Protein AF-A0AA47P9G2-F1 (afdb_monomer_lite)

InterPro domains:
  IPR028235 Dynein assembly factor 3, C-terminal domain [PF14740] (11-191)
  IPR028235 Dynein assembly factor 3, C-terminal domain [PF14740] (194-286)
  IPR039304 Dynein assembly factor 3, axonemal [PTHR22118] (12-286)

Radius of gyration: 21.96 Å; chains: 1; bounding box: 56×53×58 Å

Secondary structure (DSSP, 8-state):
--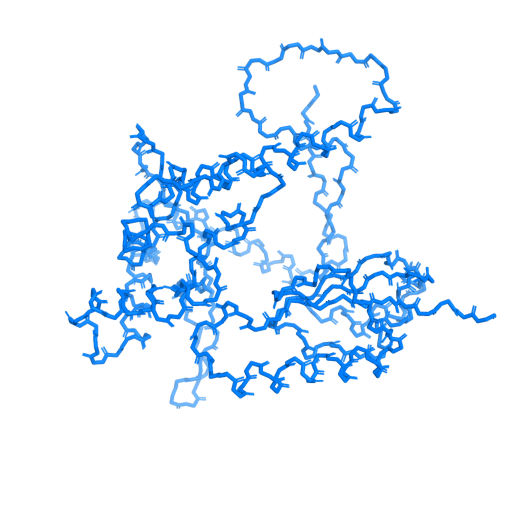---EEE-TTS-HHHHHHHHHHHHHHHHHT-TT-TT---HHHHHHHHHHHHHGGGGGGHHHHHHHIIIIIIGGGT-TTS-HHHHHHHHHHS--S--TT----S---TTEEEEEEEETTEEEEEEEE-S-SSS-TTHHHHS--S-GGGG-EETTEESS-HHHHHHHHHHHHHHHHHHHTTTT----------------TT-EEE---TTHHHHGGGSGGGTT-EEEEEE-GGGGGG-STHHHHHEEEEEEEEEE-GGG-TTS-HHHHHHHHHHHHHHHHHTTEEE---SS--TTEEEEEEPPP-

Structure (mmCIF, N/CA/C/O backbone):
data_AF-A0AA47P9G2-F1
#
_entry.id   AF-A0AA47P9G2-F1
#
loop_
_atom_site.group_PDB
_atom_site.id
_atom_site.type_symbol
_atom_site.label_atom_id
_atom_site.label_alt_id
_atom_site.label_comp_id
_atom_site.label_asym_id
_atom_site.label_entity_id
_atom_site.label_seq_id
_atom_site.pdbx_PDB_ins_code
_atom_site.Cartn_x
_atom_site.Cartn_y
_atom_site.Cartn_z
_atom_site.occupancy
_atom_site.B_iso_or_equiv
_atom_site.auth_seq_id
_atom_site.auth_comp_id
_atom_site.auth_asym_id
_atom_site.auth_atom_id
_atom_site.pdbx_PDB_model_num
ATOM 1 N N . MET A 1 1 ? -13.115 31.540 4.246 1.00 33.88 1 MET A N 1
ATOM 2 C CA . MET A 1 1 ? -12.623 30.789 5.420 1.00 33.88 1 MET A CA 1
ATOM 3 C C . MET A 1 1 ? -11.819 29.611 4.913 1.00 33.88 1 MET A C 1
ATOM 5 O O . MET A 1 1 ? -12.352 28.827 4.142 1.00 33.88 1 MET A O 1
ATOM 9 N N . SER A 1 2 ? -10.536 29.546 5.252 1.00 35.12 2 SER A N 1
ATOM 10 C CA . SER A 1 2 ? -9.643 28.475 4.812 1.00 35.12 2 SER A CA 1
ATOM 11 C C . SER A 1 2 ? -10.070 27.153 5.450 1.00 35.12 2 SER A C 1
ATOM 13 O O . SER A 1 2 ? -10.191 27.059 6.670 1.00 35.12 2 SER A O 1
ATOM 15 N N . THR A 1 3 ? -10.351 26.154 4.622 1.00 39.78 3 THR A N 1
ATOM 16 C CA . THR A 1 3 ? -10.763 24.819 5.051 1.00 39.78 3 THR A CA 1
ATOM 17 C C . THR A 1 3 ? -9.541 24.079 5.589 1.00 39.78 3 THR A C 1
ATOM 19 O O . THR A 1 3 ? -8.726 23.577 4.819 1.00 39.78 3 THR A O 1
ATOM 22 N N . TRP A 1 4 ? -9.359 24.062 6.910 1.00 41.06 4 TRP A N 1
ATOM 23 C CA . TRP A 1 4 ? -8.251 23.349 7.544 1.00 41.06 4 TRP A CA 1
ATOM 24 C C . TRP A 1 4 ? -8.717 21.962 7.994 1.00 41.06 4 TRP A C 1
ATOM 26 O O . TRP A 1 4 ? -9.620 21.848 8.819 1.00 41.06 4 TRP A O 1
ATOM 36 N N . CYS A 1 5 ? -8.078 20.906 7.489 1.00 48.75 5 CYS A N 1
ATOM 37 C CA . CYS A 1 5 ? -8.082 19.611 8.165 1.00 48.75 5 CYS A CA 1
ATOM 38 C C . CYS A 1 5 ? -7.258 19.771 9.449 1.00 48.75 5 CYS A C 1
ATOM 40 O O . CYS A 1 5 ? -6.055 20.039 9.378 1.00 48.75 5 CYS A O 1
ATOM 42 N N . LEU A 1 6 ? -7.888 19.652 10.620 1.00 52.62 6 LEU A N 1
ATOM 43 C CA . LEU A 1 6 ? -7.174 19.785 11.887 1.00 52.62 6 LEU A CA 1
ATOM 44 C C . LEU A 1 6 ? -6.412 18.488 12.167 1.00 52.62 6 LEU A C 1
ATOM 46 O O . LEU A 1 6 ? -7.005 17.466 12.522 1.00 52.62 6 LEU A O 1
ATOM 50 N N . ILE A 1 7 ? -5.092 18.554 12.022 1.00 59.16 7 ILE A N 1
ATOM 51 C CA . ILE A 1 7 ? -4.183 17.509 12.479 1.00 59.16 7 ILE A CA 1
ATOM 52 C C . ILE A 1 7 ? -3.928 17.716 13.974 1.00 59.16 7 ILE A C 1
ATOM 54 O O . ILE A 1 7 ? -3.295 18.693 14.376 1.00 59.16 7 ILE A O 1
ATOM 58 N N . GLN A 1 8 ? -4.411 16.793 14.801 1.00 67.56 8 GLN A N 1
ATOM 59 C CA . GLN A 1 8 ? -4.188 16.791 16.242 1.00 67.56 8 GLN A CA 1
ATOM 60 C C . GLN A 1 8 ? -3.006 15.879 16.593 1.00 67.56 8 GLN A C 1
ATOM 62 O O . GLN A 1 8 ? -2.966 14.705 16.226 1.00 67.56 8 GLN A O 1
ATOM 67 N N . ASN A 1 9 ? -2.046 16.415 17.347 1.00 69.19 9 ASN A N 1
ATOM 68 C CA . ASN A 1 9 ? -0.880 15.686 17.865 1.00 69.19 9 ASN A CA 1
ATOM 69 C C . ASN A 1 9 ? -0.903 15.546 19.398 1.00 69.19 9 ASN A C 1
ATOM 71 O O . ASN A 1 9 ? 0.119 15.228 20.009 1.00 69.19 9 ASN A O 1
ATOM 75 N N . LEU A 1 10 ? -2.062 15.795 20.022 1.00 72.50 10 LEU A N 1
ATOM 76 C CA . LEU A 1 10 ? -2.213 15.887 21.476 1.00 72.50 10 LEU A CA 1
ATOM 77 C C . LEU A 1 10 ? -1.747 14.612 22.197 1.00 72.50 10 LEU A C 1
ATOM 79 O O . LEU A 1 10 ? -1.160 14.704 23.271 1.00 72.50 10 LEU A O 1
ATOM 83 N N . PHE A 1 11 ? -1.929 13.451 21.566 1.00 79.56 11 PHE A N 1
ATOM 84 C CA . PHE A 1 11 ? -1.573 12.140 22.112 1.00 79.56 11 PHE A CA 1
ATOM 85 C C . PHE A 1 11 ? -0.127 11.705 21.834 1.00 79.56 11 PHE A C 1
ATOM 87 O O . PHE A 1 11 ? 0.317 10.703 22.391 1.00 79.56 11 PHE A O 1
ATOM 94 N N . LEU A 1 12 ? 0.622 12.442 21.006 1.00 84.12 12 LEU A N 1
ATOM 95 C CA . LEU A 1 12 ? 2.038 12.158 20.768 1.00 84.12 12 LEU A CA 1
ATOM 96 C C . LEU A 1 12 ? 2.887 12.650 21.940 1.00 84.12 12 LEU A C 1
ATOM 98 O O . LEU A 1 12 ? 2.720 13.783 22.403 1.00 84.12 12 LEU A O 1
ATOM 102 N N . GLN A 1 13 ? 3.847 11.832 22.360 1.00 86.44 13 GLN A N 1
ATOM 103 C CA . GLN A 1 13 ? 4.879 12.212 23.319 1.00 86.44 13 GLN A CA 1
ATOM 104 C C . GLN A 1 13 ? 5.845 13.228 22.696 1.00 86.44 13 GLN A C 1
ATOM 106 O O . GLN A 1 13 ? 6.006 13.285 21.476 1.00 86.44 13 GLN A O 1
ATOM 111 N N . PHE A 1 14 ? 6.546 14.008 23.528 1.00 86.69 14 PHE A N 1
ATOM 112 C CA . PHE A 1 14 ? 7.511 15.011 23.049 1.00 86.69 14 PHE A CA 1
ATOM 113 C C . PHE A 1 14 ? 8.537 14.427 22.070 1.00 86.69 14 PHE A C 1
ATOM 115 O O . PHE A 1 14 ? 8.716 14.974 20.988 1.00 86.69 14 PHE A O 1
ATOM 122 N N . ARG A 1 15 ? 9.100 13.252 22.381 1.00 88.50 15 ARG A N 1
ATOM 123 C CA . ARG A 1 15 ? 10.058 12.558 21.506 1.00 88.50 15 ARG A CA 1
ATOM 124 C C . ARG A 1 15 ? 9.503 12.283 20.106 1.00 88.50 15 ARG A C 1
ATOM 126 O O . ARG A 1 15 ? 10.220 12.396 19.122 1.00 88.50 15 ARG A O 1
ATOM 133 N N . GLU A 1 16 ? 8.238 11.898 19.999 1.00 86.62 16 GLU A N 1
ATOM 134 C CA . GLU A 1 16 ? 7.615 11.569 18.711 1.00 86.62 16 GLU A CA 1
ATOM 135 C C . GLU A 1 16 ? 7.315 12.827 17.903 1.00 86.62 16 GLU A C 1
ATOM 137 O O . GLU A 1 16 ? 7.483 12.840 16.686 1.00 86.62 16 GLU A O 1
ATOM 142 N N . ARG A 1 17 ? 6.925 13.907 18.588 1.00 88.00 17 ARG A N 1
ATOM 143 C CA . ARG A 1 17 ? 6.780 15.227 17.969 1.00 88.00 17 ARG A CA 1
ATOM 144 C C . ARG A 1 17 ? 8.125 15.716 17.430 1.00 88.00 17 ARG A C 1
ATOM 146 O O . ARG A 1 17 ? 8.170 16.195 16.300 1.00 88.00 17 ARG A O 1
ATOM 153 N N . ASP A 1 18 ? 9.206 15.533 18.184 1.00 89.50 18 ASP A N 1
ATOM 154 C CA . ASP A 1 18 ? 10.562 15.875 17.744 1.00 89.50 18 ASP A CA 1
ATOM 155 C C . ASP A 1 18 ? 10.990 15.046 16.525 1.00 89.50 18 ASP A C 1
ATOM 157 O O . ASP A 1 18 ? 11.542 15.597 15.570 1.00 89.50 18 ASP A O 1
ATOM 161 N N . GLU A 1 19 ? 10.674 13.747 16.497 1.00 87.25 19 GLU A N 1
ATOM 162 C CA . GLU A 1 19 ? 10.921 12.896 15.327 1.00 87.25 19 GLU A CA 1
ATOM 163 C C . GLU A 1 19 ? 10.114 13.338 14.100 1.00 87.25 19 GLU A C 1
ATOM 165 O O . GLU A 1 19 ? 10.675 13.423 13.007 1.00 87.25 19 GLU A O 1
ATOM 170 N N . LEU A 1 20 ? 8.832 13.693 14.250 1.00 87.56 20 LEU A N 1
ATOM 171 C CA . LEU A 1 20 ? 8.039 14.245 13.145 1.00 87.56 20 LEU A CA 1
ATOM 172 C C . LEU A 1 20 ? 8.637 15.552 12.619 1.00 87.56 20 LEU A C 1
ATOM 174 O O . LEU A 1 20 ? 8.786 15.721 11.410 1.00 87.56 20 LEU A O 1
ATOM 178 N N . VAL A 1 21 ? 9.039 16.459 13.512 1.00 89.25 21 VAL A N 1
ATOM 179 C CA . VAL A 1 21 ? 9.711 17.709 13.130 1.00 89.25 21 VAL A CA 1
ATOM 180 C C . VAL A 1 21 ? 11.018 17.415 12.392 1.00 89.25 21 VAL A C 1
ATOM 182 O O . VAL A 1 21 ? 11.302 18.057 11.378 1.00 89.25 21 VAL A O 1
ATOM 185 N N . ARG A 1 22 ? 11.802 16.433 12.851 1.00 88.31 22 ARG A N 1
ATOM 186 C CA . ARG A 1 22 ? 13.032 15.989 12.181 1.00 88.31 22 ARG A CA 1
ATOM 187 C C . ARG A 1 22 ? 12.745 15.472 10.771 1.00 88.31 22 ARG A C 1
ATOM 189 O O . ARG A 1 22 ? 13.435 15.881 9.839 1.00 88.31 22 ARG A O 1
ATOM 196 N N . ILE A 1 23 ? 11.720 14.635 10.607 1.00 87.81 23 ILE A N 1
ATOM 197 C CA . ILE A 1 23 ? 11.292 14.090 9.309 1.00 87.81 23 ILE A CA 1
ATOM 198 C C . ILE A 1 23 ? 10.836 15.213 8.371 1.00 87.81 23 ILE A C 1
ATOM 200 O O . ILE A 1 23 ? 11.302 15.287 7.237 1.00 87.81 23 ILE A O 1
ATOM 204 N N . PHE A 1 24 ? 9.990 16.133 8.837 1.00 87.94 24 PHE A N 1
ATOM 205 C CA . PHE A 1 24 ? 9.497 17.233 8.005 1.00 87.94 24 PHE A CA 1
ATOM 206 C C . PHE A 1 24 ? 10.613 18.190 7.588 1.00 87.94 24 PHE A C 1
ATOM 208 O O . PHE A 1 24 ? 10.679 18.587 6.426 1.00 87.94 24 PHE A O 1
ATOM 215 N N . ARG A 1 25 ? 11.543 18.514 8.495 1.00 87.81 25 ARG A N 1
ATOM 216 C CA . ARG A 1 25 ? 12.739 19.297 8.147 1.00 87.81 25 ARG A CA 1
ATOM 217 C C . ARG A 1 25 ? 13.592 18.573 7.112 1.00 87.81 25 ARG A C 1
ATOM 219 O O . ARG A 1 25 ? 14.026 19.205 6.155 1.00 87.81 25 ARG A O 1
ATOM 226 N N . PHE A 1 26 ? 13.783 17.264 7.266 1.00 85.00 26 PHE A N 1
ATOM 227 C CA . PHE A 1 26 ? 14.510 16.446 6.299 1.00 85.00 26 PHE A CA 1
ATOM 228 C C . PHE A 1 26 ? 13.841 16.446 4.915 1.00 85.00 26 PHE A C 1
ATOM 230 O O . PHE A 1 26 ? 14.534 16.588 3.908 1.00 85.00 26 PHE A O 1
ATOM 237 N N . TRP A 1 27 ? 12.509 16.356 4.840 1.00 86.00 27 TRP A N 1
ATOM 238 C CA . TRP A 1 27 ? 11.777 16.447 3.572 1.00 86.00 27 TRP A CA 1
ATOM 239 C C . TRP A 1 27 ? 11.941 17.809 2.899 1.00 86.00 27 TRP A C 1
ATOM 241 O O . TRP A 1 27 ? 12.211 17.852 1.701 1.00 86.00 27 TRP A O 1
ATOM 251 N N . VAL A 1 28 ? 11.852 18.905 3.662 1.00 82.81 28 VAL A N 1
ATOM 252 C CA . VAL A 1 28 ? 12.063 20.271 3.150 1.00 82.81 28 VAL A CA 1
ATOM 253 C C . VAL A 1 28 ? 13.499 20.460 2.651 1.00 82.81 28 VAL A C 1
ATOM 255 O O . VAL A 1 28 ? 13.706 20.990 1.564 1.00 82.81 28 VAL A O 1
ATOM 258 N N . GLN A 1 29 ? 14.491 19.984 3.407 1.00 79.00 29 GLN A N 1
ATOM 259 C CA . GLN A 1 29 ? 15.908 20.052 3.029 1.00 79.00 29 GLN A CA 1
ATOM 260 C C . GLN A 1 29 ? 16.241 19.173 1.818 1.00 79.00 29 GLN A C 1
ATOM 262 O O . GLN A 1 29 ? 17.110 19.514 1.028 1.00 79.00 29 GLN A O 1
ATOM 267 N N . SER A 1 30 ? 15.549 18.048 1.641 1.00 73.50 30 SER A N 1
ATOM 268 C CA . SER A 1 30 ? 15.757 17.165 0.486 1.00 73.50 30 SER A CA 1
ATOM 269 C C . SER A 1 30 ? 15.186 17.745 -0.815 1.00 73.50 30 SER A C 1
ATOM 271 O O . SER A 1 30 ? 15.533 17.271 -1.894 1.00 73.50 30 SER A O 1
ATOM 273 N N . CYS A 1 31 ? 14.337 18.775 -0.731 1.00 64.62 31 CYS A N 1
ATOM 274 C CA . CYS A 1 31 ? 13.816 19.497 -1.890 1.00 64.62 31 CYS A CA 1
ATOM 275 C C . CYS A 1 31 ? 14.778 20.574 -2.423 1.00 64.62 31 CYS A C 1
ATOM 277 O O . CYS A 1 31 ? 14.539 21.076 -3.521 1.00 64.62 31 CYS A O 1
ATOM 279 N N . THR A 1 32 ? 15.842 20.949 -1.694 1.00 62.62 32 THR A N 1
ATOM 280 C CA . THR A 1 32 ? 16.783 21.985 -2.148 1.00 62.62 32 THR A CA 1
ATOM 281 C C . THR A 1 32 ? 17.940 21.378 -2.965 1.00 62.62 32 THR A C 1
ATOM 283 O O . THR A 1 32 ? 18.639 20.485 -2.480 1.00 62.62 32 THR A O 1
ATOM 286 N N . PRO A 1 33 ? 18.186 21.846 -4.207 1.00 56.84 33 PRO A N 1
ATOM 287 C CA . PRO A 1 33 ? 19.217 21.279 -5.089 1.00 56.84 33 PRO A CA 1
ATOM 288 C C . PRO A 1 33 ? 20.676 21.470 -4.632 1.00 56.84 33 PRO A C 1
ATOM 290 O O . PRO A 1 33 ? 21.566 20.837 -5.193 1.00 56.84 33 PRO A O 1
ATOM 293 N N . GLU A 1 34 ? 20.950 22.337 -3.651 1.00 50.56 34 GLU A N 1
ATOM 294 C CA . GLU A 1 34 ? 22.295 22.901 -3.419 1.00 50.56 34 GLU A CA 1
ATOM 295 C C . GLU A 1 34 ? 23.095 22.283 -2.250 1.00 50.56 34 GLU A C 1
ATOM 297 O O . GLU A 1 34 ? 24.173 22.765 -1.909 1.00 50.56 34 GLU A O 1
ATOM 302 N N . GLY A 1 35 ? 22.628 21.195 -1.629 1.00 53.00 35 GLY A N 1
ATOM 303 C CA . GLY A 1 35 ? 23.354 20.532 -0.534 1.00 53.00 35 GLY A CA 1
ATOM 304 C C . GLY A 1 35 ? 24.121 19.282 -0.977 1.00 53.00 35 GLY A C 1
ATOM 305 O O . GLY A 1 35 ? 23.509 18.321 -1.434 1.00 53.00 35 GLY A O 1
ATOM 306 N N . SER A 1 36 ? 25.438 19.215 -0.743 1.00 48.38 36 SER A N 1
ATOM 307 C CA . SER A 1 36 ? 26.311 18.064 -1.077 1.00 48.38 36 SER A CA 1
ATOM 308 C C . SER A 1 36 ? 26.053 16.767 -0.276 1.00 48.38 36 SER A C 1
ATOM 310 O O . SER A 1 36 ? 26.856 15.837 -0.326 1.00 48.38 36 SER A O 1
ATOM 312 N N . GLY A 1 37 ? 24.924 16.669 0.434 1.00 56.72 37 GLY A N 1
ATOM 313 C CA . GLY A 1 37 ? 24.559 15.526 1.278 1.00 56.72 37 GLY A CA 1
ATOM 314 C C . GLY A 1 37 ? 23.086 15.107 1.218 1.00 56.72 37 GLY A C 1
ATOM 315 O O . GLY A 1 37 ? 22.680 14.260 2.013 1.00 56.72 37 GLY A O 1
ATOM 316 N N . SER A 1 38 ? 22.267 15.673 0.320 1.00 65.44 38 SER A N 1
ATOM 317 C CA . SER A 1 38 ? 20.856 15.282 0.202 1.00 65.44 38 SER A CA 1
ATOM 318 C C . SER A 1 38 ? 20.700 13.947 -0.544 1.00 65.44 38 SER A C 1
ATOM 320 O O . SER A 1 38 ? 21.368 13.660 -1.543 1.00 65.44 38 SER A O 1
ATOM 322 N N . VAL A 1 39 ? 19.817 13.079 -0.040 1.00 72.38 39 VAL A N 1
ATOM 323 C CA . VAL A 1 39 ? 19.513 11.796 -0.685 1.00 72.38 39 VAL A CA 1
ATOM 324 C C . VAL A 1 39 ? 18.631 12.057 -1.900 1.00 72.38 39 VAL A C 1
ATOM 326 O O . VAL A 1 39 ? 17.458 12.393 -1.771 1.00 72.38 39 VAL A O 1
ATOM 329 N N . SER A 1 40 ? 19.185 11.865 -3.097 1.00 83.56 40 SER A N 1
ATOM 330 C CA . SER A 1 40 ? 18.405 11.911 -4.337 1.00 83.56 40 SER A CA 1
ATOM 331 C C . SER A 1 40 ? 17.363 10.787 -4.354 1.00 83.56 40 SER A C 1
ATOM 333 O O . SER A 1 40 ? 17.727 9.610 -4.294 1.00 83.56 40 SER A O 1
ATOM 335 N N . ILE A 1 41 ? 16.077 11.139 -4.501 1.00 86.94 41 ILE A N 1
ATOM 336 C CA . ILE A 1 41 ? 14.969 10.171 -4.616 1.00 86.94 41 ILE A CA 1
ATOM 337 C C . ILE A 1 41 ? 15.215 9.162 -5.743 1.00 86.94 41 ILE A C 1
ATOM 339 O O . ILE A 1 41 ? 14.974 7.973 -5.566 1.00 86.94 41 ILE A O 1
ATOM 343 N N . THR A 1 42 ? 15.764 9.615 -6.874 1.00 87.31 42 THR A N 1
ATOM 344 C CA . THR A 1 42 ? 16.032 8.781 -8.049 1.00 87.31 42 THR A CA 1
ATOM 345 C C . THR A 1 42 ? 17.106 7.745 -7.744 1.00 87.31 42 THR A C 1
ATOM 347 O O . THR A 1 42 ? 16.945 6.573 -8.072 1.00 87.31 42 THR A O 1
ATOM 350 N N . ARG A 1 43 ? 18.181 8.149 -7.051 1.00 89.94 43 ARG A N 1
ATOM 351 C CA . ARG A 1 43 ? 19.229 7.215 -6.608 1.00 89.94 43 ARG A CA 1
ATOM 352 C C . ARG A 1 43 ? 18.706 6.253 -5.545 1.00 89.94 43 ARG A C 1
ATOM 354 O O . ARG A 1 43 ? 19.044 5.076 -5.577 1.00 89.94 43 ARG A O 1
ATOM 361 N N . ALA A 1 44 ? 17.881 6.741 -4.621 1.00 91.38 44 ALA A N 1
ATOM 362 C CA . ALA A 1 44 ? 17.286 5.922 -3.573 1.00 91.38 44 ALA A CA 1
ATOM 363 C C . ALA A 1 44 ? 16.325 4.865 -4.144 1.00 91.38 44 ALA A C 1
ATOM 365 O O . ALA A 1 44 ? 16.364 3.711 -3.718 1.00 91.38 44 ALA A O 1
ATOM 366 N N . TRP A 1 45 ? 15.511 5.237 -5.136 1.00 93.50 45 TRP A N 1
ATOM 367 C CA . TRP A 1 45 ? 14.669 4.318 -5.901 1.00 93.50 45 TRP A CA 1
ATOM 368 C C . TRP A 1 45 ? 15.513 3.272 -6.633 1.00 93.50 45 TRP A C 1
ATOM 370 O O . TRP A 1 45 ? 15.305 2.074 -6.446 1.00 93.50 45 TRP A O 1
ATOM 380 N N . ASP A 1 46 ? 16.513 3.707 -7.408 1.00 94.19 46 ASP A N 1
ATOM 381 C CA . ASP A 1 46 ? 17.374 2.798 -8.170 1.00 94.19 46 ASP A CA 1
ATOM 382 C C . ASP A 1 46 ? 18.103 1.797 -7.263 1.00 94.19 46 ASP A C 1
ATOM 384 O O . ASP A 1 46 ? 18.123 0.598 -7.541 1.00 94.19 46 ASP A O 1
ATOM 388 N N . ALA A 1 47 ? 18.621 2.259 -6.121 1.00 93.00 47 ALA A N 1
ATOM 389 C CA . ALA A 1 47 ? 19.249 1.399 -5.124 1.00 93.00 47 ALA A CA 1
ATOM 390 C C . ALA A 1 47 ? 18.284 0.325 -4.594 1.00 93.00 47 ALA A C 1
ATOM 392 O O . ALA A 1 47 ? 18.677 -0.834 -4.444 1.00 93.00 47 ALA A O 1
ATOM 393 N N . ARG A 1 48 ? 17.011 0.672 -4.360 1.00 93.62 48 ARG A N 1
ATOM 394 C CA . ARG A 1 48 ? 15.976 -0.284 -3.934 1.00 93.62 48 ARG A CA 1
ATOM 395 C C . ARG A 1 48 ? 15.652 -1.300 -5.023 1.00 93.62 48 ARG A C 1
ATOM 397 O O . ARG A 1 48 ? 15.555 -2.489 -4.723 1.00 93.62 48 ARG A O 1
ATOM 404 N N . VAL A 1 49 ? 15.538 -0.862 -6.277 1.00 95.75 49 VAL A N 1
ATOM 405 C CA . VAL A 1 49 ? 15.307 -1.757 -7.422 1.00 95.75 49 VAL A CA 1
ATOM 406 C C . VAL A 1 49 ? 16.491 -2.708 -7.622 1.00 95.75 49 VAL A C 1
ATOM 408 O O . VAL A 1 49 ? 16.277 -3.910 -7.777 1.00 95.75 49 VAL A O 1
ATOM 411 N N . ARG A 1 50 ? 17.735 -2.214 -7.541 1.00 96.06 50 ARG A N 1
ATOM 412 C CA . ARG A 1 50 ? 18.956 -3.042 -7.579 1.00 96.06 50 ARG A CA 1
ATOM 413 C C . ARG A 1 50 ? 18.983 -4.064 -6.456 1.00 96.06 50 ARG A C 1
ATOM 415 O O . ARG A 1 50 ? 19.223 -5.238 -6.716 1.00 96.06 50 ARG A O 1
ATOM 422 N N . GLN A 1 51 ? 18.700 -3.635 -5.227 1.00 94.06 51 GLN A N 1
ATOM 423 C CA . GLN A 1 51 ? 18.664 -4.525 -4.069 1.00 94.06 51 GLN A CA 1
ATOM 424 C C . GLN A 1 51 ? 17.615 -5.633 -4.239 1.00 94.06 51 GLN A C 1
ATOM 426 O O . GLN A 1 51 ? 17.889 -6.786 -3.925 1.00 94.06 51 GLN A O 1
ATOM 431 N N . HIS A 1 52 ? 16.424 -5.291 -4.731 1.00 95.06 52 HIS A N 1
ATOM 432 C CA . HIS A 1 52 ? 15.328 -6.241 -4.910 1.00 95.06 52 HIS A CA 1
ATOM 433 C C . HIS A 1 52 ? 15.571 -7.231 -6.061 1.00 95.06 52 HIS A C 1
ATOM 435 O O . HIS A 1 52 ? 15.293 -8.421 -5.920 1.00 95.06 52 HIS A O 1
ATOM 441 N N . LEU A 1 53 ? 16.101 -6.770 -7.199 1.00 96.31 53 LEU A N 1
ATOM 442 C CA . LEU A 1 53 ? 16.338 -7.634 -8.362 1.00 96.31 53 LEU A CA 1
ATOM 443 C C . LEU A 1 53 ? 17.650 -8.423 -8.279 1.00 96.31 53 LEU A C 1
ATOM 445 O O . LEU A 1 53 ? 17.749 -9.495 -8.884 1.00 96.31 53 LEU A O 1
ATOM 449 N N . GLY A 1 54 ? 18.644 -7.912 -7.550 1.00 96.81 54 GLY A N 1
ATOM 450 C CA . GLY A 1 54 ? 19.972 -8.506 -7.442 1.00 96.81 54 GLY A CA 1
ATOM 451 C C . GLY A 1 54 ? 20.627 -8.665 -8.814 1.00 96.81 54 GLY A C 1
ATOM 452 O O . GLY A 1 54 ? 20.668 -7.731 -9.614 1.00 96.81 54 GLY A O 1
ATOM 453 N N . THR A 1 55 ? 21.085 -9.879 -9.118 1.00 96.69 55 THR A N 1
ATOM 454 C CA . THR A 1 55 ? 21.721 -10.231 -10.401 1.00 96.69 55 THR A CA 1
ATOM 455 C C . THR A 1 55 ? 20.813 -10.026 -11.616 1.00 96.69 55 THR A C 1
ATOM 457 O O . THR A 1 55 ? 21.304 -9.896 -12.732 1.00 96.69 55 THR A O 1
ATOM 460 N N . ARG A 1 56 ? 19.489 -9.956 -11.422 1.00 96.56 56 ARG A N 1
ATOM 461 C CA . ARG A 1 56 ? 18.515 -9.754 -12.506 1.00 96.56 56 ARG A CA 1
ATOM 462 C C . ARG A 1 56 ? 18.339 -8.288 -12.906 1.00 96.56 56 ARG A C 1
ATOM 464 O O . ARG A 1 56 ? 17.577 -8.004 -13.826 1.00 96.56 56 ARG A O 1
ATOM 471 N N . TYR A 1 57 ? 19.005 -7.350 -12.230 1.00 97.62 57 TYR A N 1
ATOM 472 C CA . TYR A 1 57 ? 18.819 -5.916 -12.465 1.00 97.62 57 TYR A CA 1
ATOM 473 C C . TYR A 1 57 ? 19.157 -5.485 -13.906 1.00 97.62 57 TYR A C 1
ATOM 475 O O . TYR A 1 57 ? 18.462 -4.643 -14.487 1.00 97.62 57 TYR A O 1
ATOM 483 N N . ASP A 1 58 ? 20.172 -6.093 -14.519 1.00 96.69 58 ASP A N 1
ATOM 484 C CA . ASP A 1 58 ? 20.546 -5.778 -15.904 1.00 96.69 58 ASP A CA 1
ATOM 485 C C . ASP A 1 58 ? 19.450 -6.202 -16.898 1.00 96.69 58 ASP A C 1
ATOM 487 O O . ASP A 1 58 ? 19.226 -5.535 -17.906 1.00 96.69 58 ASP A O 1
ATOM 491 N N . ALA A 1 59 ? 18.666 -7.228 -16.545 1.00 96.38 59 ALA A N 1
ATOM 492 C CA . ALA A 1 59 ? 17.487 -7.700 -17.271 1.00 96.38 59 ALA A CA 1
ATOM 493 C C . ALA A 1 59 ? 16.153 -7.222 -16.647 1.00 96.38 59 ALA A C 1
ATOM 495 O O . ALA A 1 59 ? 15.107 -7.853 -16.835 1.00 96.38 59 ALA A O 1
ATOM 496 N N . ARG A 1 60 ? 16.153 -6.100 -15.906 1.00 97.00 60 ARG A N 1
ATOM 497 C CA . ARG A 1 60 ? 14.989 -5.636 -15.118 1.00 97.00 60 ARG A CA 1
ATOM 498 C C . ARG A 1 60 ? 13.695 -5.472 -15.910 1.00 97.00 60 ARG A C 1
ATOM 500 O O . ARG A 1 60 ? 12.638 -5.775 -15.376 1.00 97.00 60 ARG A O 1
ATOM 507 N N . ARG A 1 61 ? 13.762 -5.054 -17.180 1.00 96.50 61 ARG A N 1
ATOM 508 C CA . ARG A 1 61 ? 12.568 -4.892 -18.031 1.00 96.50 61 ARG A CA 1
ATOM 509 C C . ARG A 1 61 ? 11.783 -6.196 -18.168 1.00 96.50 61 ARG A C 1
ATOM 511 O O . ARG A 1 61 ? 10.574 -6.187 -17.984 1.00 96.50 61 ARG A O 1
ATOM 518 N N . GLY A 1 62 ? 12.481 -7.311 -18.396 1.00 97.00 62 GLY A N 1
ATOM 519 C CA . GLY A 1 62 ? 11.855 -8.632 -18.454 1.00 97.00 62 GLY A CA 1
ATOM 520 C C . GLY A 1 62 ? 11.267 -9.060 -17.108 1.00 97.00 62 GLY A C 1
ATOM 521 O O . GLY A 1 62 ? 10.198 -9.659 -17.071 1.00 97.00 62 GLY A O 1
ATOM 522 N N . CYS A 1 63 ? 11.914 -8.690 -15.996 1.00 96.50 63 CYS A N 1
ATOM 523 C CA . CYS A 1 63 ? 11.364 -8.928 -14.659 1.00 96.50 63 CYS A CA 1
ATOM 524 C C . CYS A 1 63 ? 10.074 -8.128 -14.428 1.00 96.50 63 CYS A C 1
ATOM 526 O O . CYS A 1 63 ? 9.106 -8.681 -13.922 1.00 96.50 63 CYS A O 1
ATOM 528 N N . PHE A 1 64 ? 10.040 -6.854 -14.831 1.00 97.44 64 PHE A N 1
ATOM 529 C CA . PHE A 1 64 ? 8.857 -6.000 -14.698 1.00 97.44 64 PHE A CA 1
ATOM 530 C C . PHE A 1 64 ? 7.694 -6.512 -15.549 1.00 97.44 64 PHE A C 1
ATOM 532 O O . PHE A 1 64 ? 6.570 -6.592 -15.063 1.00 97.44 64 PHE A O 1
ATOM 539 N N . ASP A 1 65 ? 7.961 -6.900 -16.796 1.00 96.75 65 ASP A N 1
ATOM 540 C CA . ASP A 1 65 ? 6.953 -7.503 -17.670 1.00 96.75 65 ASP A CA 1
ATOM 541 C C . ASP A 1 65 ? 6.373 -8.787 -17.069 1.00 96.75 65 ASP A C 1
ATOM 543 O O . ASP A 1 65 ? 5.158 -8.992 -17.086 1.00 96.75 65 ASP A O 1
ATOM 547 N N . TRP A 1 66 ? 7.233 -9.632 -16.498 1.00 95.81 66 TRP A N 1
ATOM 548 C CA . TRP A 1 66 ? 6.806 -10.864 -15.849 1.00 95.81 66 TRP A CA 1
ATOM 549 C C . TRP A 1 66 ? 5.996 -10.594 -14.572 1.00 95.81 66 TRP A C 1
ATOM 551 O O . TRP A 1 66 ? 4.938 -11.195 -14.397 1.00 95.81 66 TRP A O 1
ATOM 561 N N . ASP A 1 67 ? 6.427 -9.657 -13.717 1.00 96.06 67 ASP A N 1
ATOM 562 C CA . ASP A 1 67 ? 5.671 -9.252 -12.523 1.00 96.06 67 ASP A CA 1
ATOM 563 C C . ASP A 1 67 ? 4.275 -8.728 -12.896 1.00 96.06 67 ASP A C 1
ATOM 565 O O . ASP A 1 67 ? 3.280 -9.092 -12.268 1.00 96.06 67 ASP A O 1
ATOM 569 N N . LEU A 1 68 ? 4.173 -7.924 -13.956 1.00 96.44 68 LEU A N 1
ATOM 570 C CA . LEU A 1 68 ? 2.892 -7.415 -14.434 1.00 96.44 68 LEU A CA 1
ATOM 571 C C . LEU A 1 68 ? 1.973 -8.544 -14.908 1.00 96.44 68 LEU A C 1
ATOM 573 O O . LEU A 1 68 ? 0.856 -8.684 -14.411 1.00 96.44 68 LEU A O 1
ATOM 577 N N . ALA A 1 69 ? 2.438 -9.338 -15.871 1.00 94.44 69 ALA A N 1
ATOM 578 C CA . ALA A 1 69 ? 1.594 -10.311 -16.551 1.00 94.44 69 ALA A CA 1
ATOM 579 C C . ALA A 1 69 ? 1.258 -11.511 -15.654 1.00 94.44 69 ALA A C 1
ATOM 581 O O . ALA A 1 69 ? 0.115 -11.958 -15.621 1.00 94.44 69 ALA A O 1
ATOM 582 N N . MET A 1 70 ? 2.241 -12.029 -14.912 1.00 94.00 70 MET A N 1
ATOM 583 C CA . MET A 1 70 ? 2.106 -13.303 -14.196 1.00 94.00 70 MET A CA 1
ATOM 584 C C . MET A 1 70 ? 1.695 -13.144 -12.734 1.00 94.00 70 MET A C 1
ATOM 586 O O . MET A 1 70 ? 1.133 -14.081 -12.164 1.00 94.00 70 MET A O 1
ATOM 590 N N . LYS A 1 71 ? 1.966 -11.988 -12.113 1.00 93.69 71 LYS A N 1
ATOM 591 C CA . LYS A 1 71 ? 1.585 -11.725 -10.717 1.00 93.69 71 LYS A CA 1
ATOM 592 C C . LYS A 1 71 ? 0.440 -10.720 -10.637 1.00 93.69 71 LYS A C 1
ATOM 594 O O . LYS A 1 71 ? -0.599 -11.044 -10.078 1.00 93.69 71 LYS A O 1
ATOM 599 N N . LEU A 1 72 ? 0.591 -9.523 -11.200 1.00 94.19 72 LEU A N 1
ATOM 600 C CA . LEU A 1 72 ? -0.377 -8.439 -10.997 1.00 94.19 72 LEU A CA 1
ATOM 601 C C . LEU A 1 72 ? -1.703 -8.679 -11.738 1.00 94.19 72 LEU A C 1
ATOM 603 O O . LEU A 1 72 ? -2.771 -8.629 -11.127 1.00 94.19 72 LEU A O 1
ATOM 607 N N . HIS A 1 73 ? -1.654 -8.987 -13.038 1.00 94.12 73 HIS A N 1
ATOM 608 C CA . HIS A 1 73 ? -2.848 -9.224 -13.863 1.00 94.12 73 HIS A CA 1
ATOM 609 C C . HIS A 1 73 ? -3.631 -10.462 -13.419 1.00 94.12 73 HIS A C 1
ATOM 611 O O . HIS A 1 73 ? -4.851 -10.390 -13.288 1.00 94.12 73 HIS A O 1
ATOM 617 N N . HIS A 1 74 ? -2.946 -11.557 -13.078 1.00 90.44 74 HIS A N 1
ATOM 618 C CA . HIS A 1 74 ? -3.584 -12.756 -12.516 1.00 90.44 74 HIS A CA 1
ATOM 619 C C . HIS A 1 74 ? -4.322 -12.495 -11.195 1.00 90.44 74 HIS A C 1
ATOM 621 O O . HIS A 1 74 ? -5.279 -13.197 -10.875 1.00 90.44 74 HIS A O 1
ATOM 627 N N . ARG A 1 75 ? -3.916 -11.471 -10.436 1.00 91.00 75 ARG A N 1
ATOM 628 C CA . ARG A 1 75 ? -4.561 -11.067 -9.178 1.00 91.00 75 ARG A CA 1
ATOM 629 C C . ARG A 1 75 ? -5.581 -9.937 -9.363 1.00 91.00 75 ARG A C 1
ATOM 631 O O . ARG A 1 75 ? -5.957 -9.276 -8.401 1.00 91.00 75 ARG A O 1
ATOM 638 N N . GLY A 1 76 ? -6.076 -9.730 -10.582 1.00 89.25 76 GLY A N 1
ATOM 639 C CA . GLY A 1 76 ? -7.141 -8.767 -10.880 1.00 89.25 76 GLY A CA 1
ATOM 640 C C . GLY A 1 76 ? -6.654 -7.368 -11.257 1.00 89.25 76 GLY A C 1
ATOM 641 O O . GLY A 1 76 ? -7.470 -6.514 -11.571 1.00 89.25 76 GLY A O 1
ATOM 642 N N . GLY A 1 77 ? -5.342 -7.121 -11.323 1.00 92.62 77 GLY A N 1
ATOM 643 C CA . GLY A 1 77 ? -4.776 -5.826 -11.725 1.00 92.62 77 GLY A CA 1
ATOM 644 C C . GLY A 1 77 ? -4.812 -5.535 -13.233 1.00 92.62 77 GLY A C 1
ATOM 645 O O . GLY A 1 77 ? -3.973 -4.775 -13.711 1.00 92.62 77 GLY A O 1
ATOM 646 N N . GLY A 1 78 ? -5.721 -6.148 -14.002 1.00 93.00 78 GLY A N 1
ATOM 647 C CA . GLY A 1 78 ? -5.748 -6.100 -15.477 1.00 93.00 78 GLY A CA 1
ATOM 648 C C . GLY A 1 78 ? -5.905 -4.697 -16.081 1.00 93.00 78 GLY A C 1
ATOM 649 O O . GLY A 1 78 ? -5.405 -4.433 -17.174 1.00 93.00 78 GLY A O 1
ATOM 650 N N . VAL A 1 79 ? -6.517 -3.769 -15.338 1.00 94.75 79 VAL A N 1
ATOM 651 C CA . VAL A 1 79 ? -6.681 -2.350 -15.719 1.00 94.75 79 VAL A CA 1
ATOM 652 C C . VAL A 1 79 ? -5.336 -1.619 -15.816 1.00 94.75 79 VAL A C 1
ATOM 654 O O . VAL A 1 79 ? -5.190 -0.627 -16.537 1.00 94.75 79 VAL A O 1
ATOM 657 N N . ILE A 1 80 ? -4.320 -2.105 -15.100 1.00 95.81 80 ILE A N 1
ATOM 658 C CA . ILE A 1 80 ? -2.995 -1.496 -15.080 1.00 95.81 80 ILE A CA 1
ATOM 659 C C . ILE A 1 80 ? -2.289 -1.820 -16.396 1.00 95.81 80 ILE A C 1
ATOM 661 O O . ILE A 1 80 ? -1.845 -2.945 -16.644 1.00 95.81 80 ILE A O 1
ATOM 665 N N . SER A 1 81 ? -2.172 -0.801 -17.246 1.00 94.19 81 SER A N 1
ATOM 666 C CA . SER A 1 81 ? -1.532 -0.937 -18.549 1.00 94.19 81 SER A CA 1
ATOM 667 C C . SER A 1 81 ? -0.029 -1.197 -18.421 1.00 94.19 81 SER A C 1
ATOM 669 O O . SER A 1 81 ? 0.656 -0.663 -17.541 1.00 94.19 81 SER A O 1
ATOM 671 N N . ARG A 1 82 ? 0.511 -1.961 -19.377 1.00 94.81 82 ARG A N 1
ATOM 672 C CA . ARG A 1 82 ? 1.949 -2.241 -19.468 1.00 94.81 82 ARG A CA 1
ATOM 673 C C . ARG A 1 82 ? 2.789 -0.972 -19.489 1.00 94.81 82 ARG A C 1
ATOM 675 O O . ARG A 1 82 ? 3.766 -0.870 -18.757 1.00 94.81 82 ARG A O 1
ATOM 682 N N . GLN A 1 83 ? 2.389 0.011 -20.290 1.00 93.12 83 GLN A N 1
ATOM 683 C CA . GLN A 1 83 ? 3.124 1.264 -20.419 1.00 93.12 83 GLN A CA 1
ATOM 684 C C . GLN A 1 83 ? 3.245 1.999 -19.074 1.00 93.12 83 GLN A C 1
ATOM 686 O O . GLN A 1 83 ? 4.340 2.432 -18.720 1.00 93.12 83 GLN A O 1
ATOM 691 N N . GLN A 1 84 ? 2.156 2.097 -18.304 1.00 93.44 84 GLN A N 1
ATOM 692 C CA . GLN A 1 84 ? 2.160 2.787 -17.009 1.00 93.44 84 GLN A CA 1
ATOM 693 C C . GLN A 1 84 ? 2.953 2.037 -15.943 1.00 93.44 84 GLN A C 1
ATOM 695 O O . GLN A 1 84 ? 3.688 2.662 -15.176 1.00 93.44 84 GLN A O 1
ATOM 700 N N . TYR A 1 85 ? 2.813 0.711 -15.895 1.00 96.25 85 TYR A N 1
ATOM 701 C CA . TYR A 1 85 ? 3.522 -0.108 -14.919 1.00 96.25 85 TYR A CA 1
ATOM 702 C C . TYR A 1 85 ? 5.035 -0.092 -15.160 1.00 96.25 85 TYR A C 1
ATOM 704 O O . TYR A 1 85 ? 5.795 0.147 -14.223 1.00 96.25 85 TYR A O 1
ATOM 712 N N . LEU A 1 86 ? 5.480 -0.265 -16.411 1.00 96.12 86 LEU A N 1
ATOM 713 C CA . LEU A 1 86 ? 6.906 -0.243 -16.753 1.00 96.12 86 LEU A CA 1
ATOM 714 C C . LEU A 1 86 ? 7.520 1.136 -16.510 1.00 96.12 86 LEU A C 1
ATOM 716 O O . LEU A 1 86 ? 8.575 1.220 -15.886 1.00 96.12 86 LEU A O 1
ATOM 720 N N . ALA A 1 87 ? 6.856 2.210 -16.950 1.00 94.06 87 ALA A N 1
ATOM 721 C CA . ALA A 1 87 ? 7.349 3.569 -16.732 1.00 94.06 87 ALA A CA 1
ATOM 722 C C . ALA A 1 87 ? 7.517 3.877 -15.235 1.00 94.06 87 ALA A C 1
ATOM 724 O O . ALA A 1 87 ? 8.534 4.443 -14.825 1.00 94.06 87 ALA A O 1
ATOM 725 N N . TRP A 1 88 ? 6.558 3.448 -14.407 1.00 95.44 88 TRP A N 1
ATOM 726 C CA . TRP A 1 88 ? 6.653 3.579 -12.956 1.00 95.44 88 TRP A CA 1
ATOM 727 C C . TRP A 1 88 ? 7.765 2.702 -12.362 1.00 95.44 88 TRP A C 1
ATOM 729 O O . TRP A 1 88 ? 8.579 3.216 -11.604 1.00 95.44 88 TRP A O 1
ATOM 739 N N . ARG A 1 89 ? 7.878 1.416 -12.727 1.00 96.19 89 ARG A N 1
ATOM 740 C CA . ARG A 1 89 ? 8.954 0.530 -12.232 1.00 96.19 89 ARG A CA 1
ATOM 741 C C . ARG A 1 89 ? 10.351 1.057 -12.580 1.00 96.19 89 ARG A C 1
ATOM 743 O O . ARG A 1 89 ? 11.280 0.909 -11.787 1.00 96.19 89 ARG A O 1
ATOM 750 N N . GLU A 1 90 ? 10.503 1.692 -13.743 1.00 94.69 90 GLU A N 1
ATOM 751 C CA . GLU A 1 90 ? 11.774 2.280 -14.176 1.00 94.69 90 GLU A CA 1
ATOM 752 C C . GLU A 1 90 ? 12.149 3.557 -13.421 1.00 94.69 90 GLU A C 1
ATOM 754 O O . GLU A 1 90 ? 13.327 3.758 -13.133 1.00 94.69 90 GLU A O 1
ATOM 759 N N . THR A 1 91 ? 11.180 4.418 -13.104 1.00 91.12 91 THR A N 1
ATOM 760 C CA . THR A 1 91 ? 11.462 5.797 -12.655 1.00 91.12 91 THR A CA 1
ATOM 761 C C . THR A 1 91 ? 10.978 6.125 -11.243 1.00 91.12 91 THR A C 1
ATOM 763 O O . THR A 1 91 ? 11.396 7.128 -10.670 1.00 91.12 91 THR A O 1
ATOM 766 N N . GLY A 1 92 ? 10.076 5.318 -10.689 1.00 91.44 92 GLY A N 1
ATOM 767 C CA . GLY A 1 92 ? 9.328 5.599 -9.464 1.00 91.44 92 GLY A CA 1
ATOM 768 C C . GLY A 1 92 ? 8.185 6.602 -9.636 1.00 91.44 92 GLY A C 1
ATOM 769 O O . GLY A 1 92 ? 7.443 6.846 -8.684 1.00 91.44 92 GLY A O 1
ATOM 770 N N . LEU A 1 93 ? 7.999 7.173 -10.833 1.00 90.31 93 LEU A N 1
ATOM 771 C CA . LEU A 1 93 ? 7.000 8.208 -11.088 1.00 90.31 93 LEU A CA 1
ATOM 772 C C . LEU A 1 93 ? 5.677 7.601 -11.574 1.00 90.31 93 LEU A C 1
ATOM 774 O O . LEU A 1 93 ? 5.564 7.144 -12.713 1.00 90.31 93 LEU A O 1
ATOM 778 N N . ALA A 1 94 ? 4.669 7.630 -10.705 1.00 91.12 94 ALA A N 1
ATOM 779 C CA . ALA A 1 94 ? 3.288 7.277 -11.028 1.00 91.12 94 ALA A CA 1
ATOM 780 C C . ALA A 1 94 ? 2.425 8.527 -11.256 1.00 91.12 94 ALA A C 1
ATOM 782 O O . ALA A 1 94 ? 2.810 9.630 -10.871 1.00 91.12 94 ALA A O 1
ATOM 783 N N . PHE A 1 95 ? 1.240 8.328 -11.842 1.00 90.38 95 PHE A N 1
ATOM 784 C CA . PHE A 1 95 ? 0.218 9.366 -12.039 1.00 90.38 95 PHE A CA 1
ATOM 785 C C . PHE A 1 95 ? 0.748 10.613 -12.767 1.00 90.38 95 PHE A C 1
ATOM 787 O O . PHE A 1 95 ? 0.703 11.732 -12.253 1.00 90.38 95 PHE A O 1
ATOM 794 N N . GLN A 1 96 ? 1.281 10.408 -13.974 1.00 85.56 96 GLN A N 1
ATOM 795 C CA . GLN A 1 96 ? 1.933 11.469 -14.738 1.00 85.56 96 GLN A CA 1
ATOM 796 C C . GLN A 1 96 ? 0.920 12.477 -15.295 1.00 85.56 96 GLN A C 1
ATOM 798 O O . GLN A 1 96 ? -0.056 12.099 -15.945 1.00 85.56 96 GLN A O 1
ATOM 803 N N . MET A 1 97 ? 1.148 13.771 -15.070 1.00 78.75 97 MET A N 1
ATOM 804 C CA . MET A 1 97 ? 0.359 14.837 -15.686 1.00 78.75 97 MET A CA 1
ATOM 805 C C . MET A 1 97 ? 0.718 14.944 -17.170 1.00 78.75 97 MET A C 1
ATOM 807 O O . MET A 1 97 ? 1.894 15.020 -17.509 1.00 78.75 97 MET A O 1
ATOM 811 N N . ARG A 1 98 ? -0.290 14.971 -18.055 1.00 69.62 98 ARG A N 1
ATOM 812 C CA . ARG A 1 98 ? -0.087 14.952 -19.519 1.00 69.62 98 ARG A CA 1
ATOM 813 C C . ARG A 1 98 ? 0.785 16.105 -20.035 1.00 69.62 98 ARG A C 1
ATOM 815 O O . ARG A 1 98 ? 1.522 15.912 -20.991 1.00 69.62 98 ARG A O 1
ATOM 822 N N . GLU A 1 99 ? 0.719 17.268 -19.391 1.00 68.25 99 GLU A N 1
ATOM 823 C CA . GLU A 1 99 ? 1.404 18.503 -19.816 1.00 68.25 99 GLU A CA 1
ATOM 824 C C . GLU A 1 99 ? 2.281 19.103 -18.698 1.00 68.25 99 GLU A C 1
ATOM 826 O O . GLU A 1 99 ? 2.749 20.236 -18.790 1.00 68.25 99 GLU A O 1
ATOM 831 N N . GLY A 1 100 ? 2.494 18.360 -17.607 1.00 69.44 100 GLY A N 1
ATOM 832 C CA . GLY A 1 100 ? 3.211 18.855 -16.436 1.00 69.44 100 GLY A CA 1
ATOM 833 C C . GLY A 1 100 ? 4.706 18.568 -16.506 1.00 69.44 100 GLY A C 1
ATOM 834 O O . GLY A 1 100 ? 5.115 17.411 -16.565 1.00 69.44 100 GLY A O 1
ATOM 835 N N . ILE A 1 101 ? 5.533 19.609 -16.411 1.00 72.69 101 ILE A N 1
ATOM 836 C CA . ILE A 1 101 ? 6.966 19.444 -16.153 1.00 72.69 101 ILE A CA 1
ATOM 837 C C . ILE A 1 101 ? 7.150 19.279 -14.641 1.00 72.69 101 ILE A C 1
ATOM 839 O O . ILE A 1 101 ? 6.879 20.198 -13.868 1.00 72.69 101 ILE A O 1
ATOM 843 N N . TYR A 1 102 ? 7.615 18.108 -14.209 1.00 76.31 102 TYR A N 1
ATOM 844 C CA . TYR A 1 102 ? 7.949 17.859 -12.808 1.00 76.31 102 TYR A CA 1
ATOM 845 C C . TYR A 1 102 ? 9.257 18.566 -12.450 1.00 76.31 102 TYR A C 1
ATOM 847 O O . TYR A 1 102 ? 10.335 18.114 -12.825 1.00 76.31 102 TYR A O 1
ATOM 855 N N . GLN A 1 103 ? 9.158 19.683 -11.729 1.00 73.44 103 GLN A N 1
ATOM 856 C CA . GLN A 1 103 ? 10.322 20.467 -11.295 1.00 73.44 103 GLN A CA 1
ATOM 857 C C . GLN A 1 103 ? 10.812 20.091 -9.891 1.00 73.44 103 GLN A C 1
ATOM 859 O O . GLN A 1 103 ? 11.981 20.290 -9.573 1.00 73.44 103 GLN A O 1
ATOM 864 N N . THR A 1 104 ? 9.937 19.502 -9.070 1.00 77.25 104 THR A N 1
ATOM 865 C CA . THR A 1 104 ? 10.231 19.146 -7.677 1.00 77.25 104 THR A CA 1
ATOM 866 C C . THR A 1 104 ? 9.939 17.674 -7.437 1.00 77.25 104 THR A C 1
ATOM 868 O O . THR A 1 104 ? 8.929 17.138 -7.896 1.00 77.25 104 THR A O 1
ATOM 871 N N . THR A 1 105 ? 10.825 17.012 -6.697 1.00 79.44 105 THR A N 1
ATOM 872 C CA . THR A 1 105 ? 10.645 15.610 -6.317 1.00 79.44 105 THR A CA 1
ATOM 873 C C . THR A 1 105 ? 9.736 15.476 -5.099 1.00 79.44 105 THR A C 1
ATOM 875 O O . THR A 1 105 ? 9.743 16.322 -4.207 1.00 79.44 105 THR A O 1
ATOM 878 N N . ASN A 1 106 ? 8.953 14.398 -5.042 1.00 84.00 106 ASN A N 1
ATOM 879 C CA . ASN A 1 106 ? 8.199 14.060 -3.842 1.00 84.00 106 ASN A CA 1
ATOM 880 C C . ASN A 1 106 ? 9.110 13.316 -2.851 1.00 84.00 106 ASN A C 1
ATOM 882 O O . ASN A 1 106 ? 9.540 12.192 -3.113 1.00 84.00 106 ASN A O 1
ATOM 886 N N . THR A 1 107 ? 9.390 13.945 -1.712 1.00 86.38 107 THR A N 1
ATOM 887 C CA . THR A 1 107 ? 10.288 13.423 -0.674 1.00 86.38 107 THR A CA 1
ATOM 888 C C . THR A 1 107 ? 9.555 12.704 0.458 1.00 86.38 107 THR A C 1
ATOM 890 O O . THR A 1 107 ? 10.217 12.141 1.326 1.00 86.38 107 THR A O 1
ATOM 893 N N . THR A 1 108 ? 8.218 12.630 0.445 1.00 86.75 108 THR A N 1
ATOM 894 C CA . THR A 1 108 ? 7.430 12.073 1.564 1.00 86.75 108 THR A CA 1
ATOM 895 C C . THR A 1 108 ? 7.626 10.572 1.782 1.00 86.75 108 THR A C 1
ATOM 897 O O . THR A 1 108 ? 7.310 10.052 2.849 1.00 86.75 108 THR A O 1
ATOM 900 N N . LEU A 1 109 ? 8.190 9.868 0.795 1.00 87.38 109 LEU A N 1
ATOM 901 C CA . LEU A 1 109 ? 8.561 8.451 0.890 1.00 87.38 109 LEU A CA 1
ATOM 902 C C . LEU A 1 109 ? 10.051 8.227 1.193 1.00 87.38 109 LEU A C 1
ATOM 904 O O . LEU A 1 109 ? 10.501 7.078 1.274 1.00 87.38 109 LEU A O 1
ATOM 908 N N . LEU A 1 110 ? 10.823 9.304 1.378 1.00 88.50 110 LEU A N 1
ATOM 909 C CA . LEU A 1 110 ? 12.158 9.215 1.953 1.00 88.50 110 LEU A CA 1
ATOM 910 C C . LEU A 1 110 ? 12.041 9.081 3.465 1.00 88.50 110 LEU A C 1
ATOM 912 O O . LEU A 1 110 ? 11.443 9.916 4.146 1.00 88.50 110 LEU A O 1
ATOM 916 N N . SER A 1 111 ? 12.652 8.030 3.992 1.00 87.38 111 SER A N 1
ATOM 917 C CA . SER A 1 111 ? 12.715 7.779 5.426 1.00 87.38 111 SER A CA 1
ATOM 918 C C . SER A 1 111 ? 14.046 7.125 5.791 1.00 87.38 111 SER A C 1
ATOM 920 O O . SER A 1 111 ? 14.871 6.809 4.931 1.00 87.38 111 SER A O 1
ATOM 922 N N . THR A 1 112 ? 14.278 6.945 7.084 1.00 86.75 112 THR A N 1
ATOM 923 C CA . THR A 1 112 ? 15.471 6.291 7.619 1.00 86.75 112 THR A CA 1
ATOM 924 C C . THR A 1 112 ? 15.082 4.961 8.235 1.00 86.75 112 THR A C 1
ATOM 926 O O . THR A 1 112 ? 14.233 4.912 9.122 1.00 86.75 112 THR A O 1
ATOM 929 N N . ARG A 1 113 ? 15.728 3.880 7.798 1.00 85.31 113 ARG A N 1
ATOM 930 C CA . ARG A 1 113 ? 15.539 2.549 8.377 1.00 85.31 113 ARG A CA 1
ATOM 931 C C . ARG A 1 113 ? 16.793 2.132 9.124 1.00 85.31 113 ARG A C 1
ATOM 933 O O . ARG A 1 113 ? 17.898 2.279 8.612 1.00 85.31 113 ARG A O 1
ATOM 940 N N . ILE A 1 114 ? 16.621 1.589 10.324 1.00 87.31 114 ILE A N 1
ATOM 941 C CA . ILE A 1 114 ? 17.725 0.996 11.079 1.00 87.31 114 ILE A CA 1
ATOM 942 C C . ILE A 1 114 ? 17.979 -0.401 10.514 1.00 87.31 114 ILE A C 1
ATOM 944 O O . ILE A 1 114 ? 17.087 -1.250 10.527 1.00 87.31 114 ILE A O 1
ATOM 948 N N . LEU A 1 115 ? 19.184 -0.624 10.002 1.00 85.62 115 LEU A N 1
ATOM 949 C CA . LEU A 1 115 ? 19.636 -1.901 9.464 1.00 85.62 115 LEU A CA 1
ATOM 950 C C . LEU A 1 115 ? 20.812 -2.416 10.287 1.00 85.62 115 LEU A C 1
ATOM 952 O O . LEU A 1 115 ? 21.667 -1.642 10.709 1.00 85.62 115 LEU A O 1
ATOM 956 N N . THR A 1 116 ? 20.867 -3.728 10.492 1.00 88.56 116 THR A N 1
ATOM 957 C CA . THR A 1 116 ? 22.028 -4.368 11.112 1.00 88.56 116 THR A CA 1
ATOM 958 C C . THR A 1 116 ? 23.065 -4.653 10.034 1.00 88.56 116 THR A C 1
ATOM 960 O O . THR A 1 116 ? 22.808 -5.435 9.119 1.00 88.56 116 THR A O 1
ATOM 963 N N . HIS A 1 117 ? 24.239 -4.041 10.136 1.00 83.00 117 HIS A N 1
ATOM 964 C CA . HIS A 1 117 ? 25.360 -4.272 9.237 1.00 83.00 117 HIS A CA 1
ATOM 965 C C . HIS A 1 117 ? 26.586 -4.677 10.055 1.00 83.00 117 HIS A C 1
ATOM 967 O O . HIS A 1 117 ? 27.088 -3.896 10.855 1.00 83.00 117 HIS A O 1
ATOM 973 N N . ARG A 1 118 ? 27.064 -5.915 9.856 1.00 84.81 118 ARG A N 1
ATOM 974 C CA . ARG A 1 118 ? 28.214 -6.495 10.585 1.00 84.81 118 ARG A CA 1
ATOM 975 C C . ARG A 1 118 ? 28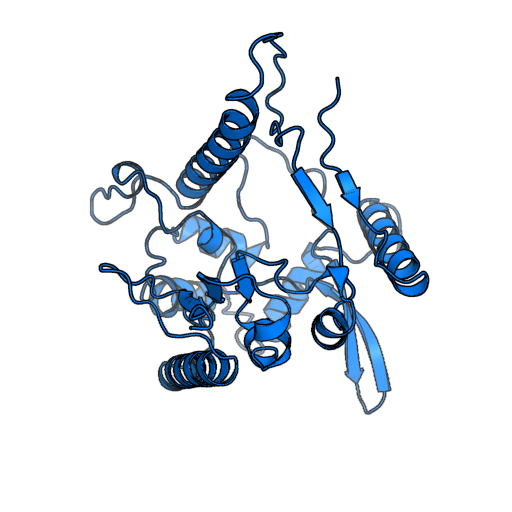.083 -6.445 12.119 1.00 84.81 118 ARG A C 1
ATOM 977 O O . ARG A 1 118 ? 29.078 -6.331 12.816 1.00 84.81 118 ARG A O 1
ATOM 984 N N . GLY A 1 119 ? 26.857 -6.558 12.633 1.00 88.19 119 GLY A N 1
ATOM 985 C CA . GLY A 1 119 ? 26.559 -6.506 14.071 1.00 88.19 119 GLY A CA 1
ATOM 986 C C . GLY A 1 119 ? 26.153 -5.121 14.581 1.00 88.19 119 GLY A C 1
ATOM 987 O O . GLY A 1 119 ? 25.451 -5.043 15.586 1.00 88.19 119 GLY A O 1
ATOM 988 N N . ASP A 1 120 ? 26.467 -4.052 13.844 1.00 89.19 120 ASP A N 1
ATOM 989 C CA . ASP A 1 120 ? 26.124 -2.683 14.230 1.00 89.19 120 ASP A CA 1
ATOM 990 C C . ASP A 1 120 ? 24.776 -2.243 13.658 1.00 89.19 120 ASP A C 1
ATOM 992 O O . ASP A 1 120 ? 24.420 -2.559 12.520 1.00 89.19 120 ASP A O 1
ATOM 996 N N . LYS A 1 121 ? 24.022 -1.466 14.441 1.00 91.44 121 LYS A N 1
ATOM 997 C CA . LYS A 1 121 ? 22.779 -0.828 13.989 1.00 91.44 121 LYS A CA 1
ATOM 998 C C . LYS A 1 121 ? 23.107 0.490 13.296 1.00 91.44 121 LYS A C 1
ATOM 1000 O O . LYS A 1 121 ? 23.477 1.461 13.949 1.00 91.44 121 LYS A O 1
ATOM 1005 N N . VAL A 1 122 ? 22.917 0.536 11.983 1.00 89.31 122 VAL A N 1
ATOM 1006 C CA . VAL A 1 122 ? 23.168 1.716 11.152 1.00 89.31 122 VAL A CA 1
ATOM 1007 C C . VAL A 1 122 ? 21.848 2.283 10.648 1.00 89.31 122 VAL A C 1
ATOM 1009 O O . VAL A 1 122 ? 20.999 1.565 10.122 1.00 89.31 122 VAL A O 1
ATOM 1012 N N . ALA A 1 123 ? 21.670 3.590 10.806 1.00 87.00 123 ALA A N 1
ATOM 1013 C CA . ALA A 1 123 ? 20.537 4.322 10.265 1.00 87.00 123 ALA A CA 1
ATOM 1014 C C . ALA A 1 123 ? 20.786 4.632 8.779 1.00 87.00 123 ALA A C 1
ATOM 1016 O O . ALA A 1 123 ? 21.678 5.409 8.449 1.00 87.00 123 ALA A O 1
ATOM 1017 N N . VAL A 1 124 ? 20.011 4.018 7.882 1.00 86.38 124 VAL A N 1
ATOM 1018 C CA . VAL A 1 124 ? 20.175 4.156 6.429 1.00 86.38 124 VAL A CA 1
ATOM 1019 C C . VAL A 1 124 ? 19.016 4.970 5.847 1.00 86.38 124 VAL A C 1
ATOM 1021 O O . VAL A 1 124 ? 17.872 4.496 5.862 1.00 86.38 124 VAL A O 1
ATOM 1024 N N . PRO A 1 125 ? 19.272 6.190 5.342 1.00 85.75 125 PRO A N 1
ATOM 1025 C CA . PRO A 1 125 ? 18.262 6.968 4.644 1.00 85.75 125 PRO A CA 1
ATOM 1026 C C . PRO A 1 125 ? 18.037 6.406 3.234 1.00 85.75 125 PRO A C 1
ATOM 1028 O O . PRO A 1 125 ? 18.972 5.971 2.562 1.00 85.75 125 PRO A O 1
ATOM 1031 N N . GLY A 1 126 ? 16.790 6.409 2.772 1.00 89.12 126 GLY A N 1
ATOM 1032 C CA . GLY A 1 126 ? 16.444 5.888 1.454 1.00 89.12 126 GLY A CA 1
ATOM 1033 C C . GLY A 1 126 ? 14.952 5.942 1.155 1.00 89.12 126 GLY A C 1
ATOM 1034 O O . GLY A 1 126 ? 14.158 6.461 1.939 1.00 89.12 126 GLY A O 1
ATOM 1035 N N . TYR A 1 127 ? 14.583 5.391 0.001 1.00 91.12 127 TYR A N 1
ATOM 1036 C CA . TYR A 1 127 ? 13.194 5.197 -0.391 1.00 91.12 127 TYR A CA 1
ATOM 1037 C C . TYR A 1 127 ? 12.671 3.909 0.244 1.00 91.12 127 TYR A C 1
ATOM 1039 O O . TYR A 1 127 ? 13.239 2.836 0.031 1.00 91.12 127 TYR A O 1
ATOM 1047 N N . TRP A 1 128 ? 11.583 4.001 1.003 1.00 89.31 128 TRP A N 1
ATOM 1048 C CA . TRP A 1 128 ? 11.009 2.844 1.705 1.00 89.31 128 TRP A CA 1
ATOM 1049 C C . TRP A 1 128 ? 9.553 2.561 1.327 1.00 89.31 128 TRP A C 1
ATOM 1051 O O . TRP A 1 128 ? 8.876 1.820 2.033 1.00 89.31 128 TRP A O 1
ATOM 1061 N N . GLY A 1 129 ? 9.086 3.120 0.209 1.00 89.81 129 GLY A N 1
ATOM 1062 C CA . GLY A 1 129 ? 7.791 2.775 -0.375 1.00 89.81 129 GLY A CA 1
ATOM 1063 C C . GLY A 1 129 ? 7.813 1.462 -1.165 1.00 89.81 129 GLY A C 1
ATOM 1064 O O . GLY A 1 129 ? 8.853 0.802 -1.301 1.00 89.81 129 GLY A O 1
ATOM 1065 N N . ASP A 1 130 ? 6.645 1.099 -1.696 1.00 90.88 130 ASP A N 1
ATOM 1066 C CA . ASP A 1 130 ? 6.501 -0.036 -2.605 1.00 90.88 130 ASP A CA 1
ATOM 1067 C C . ASP A 1 130 ? 7.197 0.260 -3.941 1.00 90.88 130 ASP A C 1
ATOM 1069 O O . ASP A 1 130 ? 7.076 1.347 -4.504 1.00 90.88 130 ASP A O 1
ATOM 1073 N N . ILE A 1 131 ? 7.930 -0.730 -4.443 1.00 94.88 131 ILE A N 1
ATOM 1074 C CA . ILE A 1 131 ? 8.589 -0.683 -5.746 1.00 94.88 131 ILE A CA 1
ATOM 1075 C C . ILE A 1 131 ? 8.049 -1.741 -6.706 1.00 94.88 131 ILE A C 1
ATOM 1077 O O . ILE A 1 131 ? 8.480 -1.739 -7.847 1.00 94.88 131 ILE A O 1
ATOM 1081 N N . VAL A 1 132 ? 7.159 -2.645 -6.278 1.00 95.06 132 VAL A N 1
ATOM 1082 C CA . VAL A 1 132 ? 6.712 -3.838 -7.015 1.00 95.06 132 VAL A CA 1
ATOM 1083 C C . VAL A 1 132 ? 5.233 -3.768 -7.412 1.00 95.06 132 VAL A C 1
ATOM 1085 O O . VAL A 1 132 ? 4.936 -3.894 -8.597 1.00 95.06 132 VAL A O 1
ATOM 1088 N N . SER A 1 133 ? 4.300 -3.553 -6.484 1.00 92.44 133 SER A N 1
ATOM 1089 C CA . SER A 1 133 ? 2.856 -3.797 -6.729 1.00 92.44 133 SER A CA 1
ATOM 1090 C C . SER A 1 133 ? 2.138 -2.643 -7.442 1.00 92.44 133 SER A C 1
ATOM 1092 O O . SER A 1 133 ? 1.102 -2.822 -8.078 1.00 92.44 133 SER A O 1
ATOM 1094 N N . SER A 1 134 ? 2.766 -1.470 -7.446 1.00 90.25 134 SER A N 1
ATOM 1095 C CA . SER A 1 134 ? 2.290 -0.205 -8.012 1.00 90.25 134 SER A CA 1
ATOM 1096 C C . SER A 1 134 ? 1.246 0.530 -7.167 1.00 90.25 134 SER A C 1
ATOM 1098 O O . SER A 1 134 ? 0.334 -0.084 -6.615 1.00 90.25 134 SER A O 1
ATOM 1100 N N . PRO A 1 135 ? 1.311 1.873 -7.134 1.00 92.56 135 PRO A N 1
ATOM 1101 C CA . PRO A 1 135 ? 0.329 2.690 -6.429 1.00 92.56 135 PRO A CA 1
ATOM 1102 C C . PRO A 1 135 ? -1.023 2.770 -7.160 1.00 92.56 135 PRO A C 1
ATOM 1104 O O . PRO A 1 135 ? -1.986 3.297 -6.611 1.00 92.56 135 PRO A O 1
ATOM 1107 N N . TYR A 1 136 ? -1.122 2.249 -8.390 1.00 94.88 136 TYR A N 1
ATOM 1108 C CA . TYR A 1 136 ? -2.375 2.206 -9.147 1.00 94.88 136 TYR A CA 1
ATOM 1109 C C . TYR A 1 136 ? -3.407 1.263 -8.521 1.00 94.88 136 TYR A C 1
ATOM 1111 O O . TYR A 1 136 ? -4.599 1.431 -8.752 1.00 94.88 136 TYR A O 1
ATOM 1119 N N . LEU A 1 137 ? -2.964 0.296 -7.713 1.00 93.06 137 LEU A N 1
ATOM 1120 C CA . LEU A 1 137 ? -3.841 -0.643 -7.018 1.00 93.06 137 LEU A CA 1
ATOM 1121 C C . LEU A 1 137 ? -4.828 0.048 -6.074 1.00 93.06 137 LEU A C 1
ATOM 1123 O O . LEU A 1 137 ? -5.963 -0.393 -5.966 1.00 93.06 137 LEU A O 1
ATOM 1127 N N . CYS A 1 138 ? -4.418 1.145 -5.431 1.00 89.88 138 CYS A N 1
ATOM 1128 C CA . CYS A 1 138 ? -5.198 1.764 -4.360 1.00 89.88 138 CYS A CA 1
ATOM 1129 C C . CYS A 1 138 ? -6.555 2.304 -4.831 1.00 89.88 138 CYS A C 1
ATOM 1131 O O . CYS A 1 138 ? -7.527 2.234 -4.090 1.00 89.88 138 CYS A O 1
ATOM 1133 N N . PHE A 1 139 ? -6.617 2.865 -6.043 1.00 93.50 139 PHE A N 1
ATOM 1134 C CA . PHE A 1 139 ? -7.832 3.500 -6.570 1.00 93.50 139 PHE A CA 1
ATOM 1135 C C . PHE A 1 139 ? -8.070 3.228 -8.058 1.00 93.50 139 PHE A C 1
ATOM 1137 O O . PHE A 1 139 ? -9.006 3.778 -8.624 1.00 93.50 139 PHE A O 1
ATOM 1144 N N . GLY A 1 140 ? -7.226 2.441 -8.727 1.00 94.88 140 GLY A N 1
ATOM 1145 C CA . GLY A 1 140 ? -7.210 2.343 -10.189 1.00 94.88 140 GLY A CA 1
ATOM 1146 C C . GLY A 1 140 ? -7.644 1.003 -10.768 1.00 94.88 140 GLY A C 1
ATOM 1147 O O . GLY A 1 140 ? -7.662 0.875 -11.989 1.00 94.88 140 GLY A O 1
ATOM 1148 N N . VAL A 1 141 ? -7.951 0.013 -9.928 1.00 92.94 141 VAL A N 1
ATOM 1149 C CA . VAL A 1 141 ? -8.329 -1.341 -10.373 1.00 92.94 141 VAL A CA 1
ATOM 1150 C C . VAL A 1 141 ? -9.833 -1.570 -10.292 1.00 92.94 141 VAL A C 1
ATOM 1152 O O . VAL A 1 141 ? -10.407 -2.181 -11.187 1.00 92.94 141 VAL A O 1
ATOM 1155 N N . GLU A 1 142 ? -10.474 -1.037 -9.258 1.00 91.44 142 GLU A N 1
ATOM 1156 C CA . GLU A 1 142 ? -11.898 -1.223 -8.991 1.00 91.44 142 GLU A CA 1
ATOM 1157 C C . GLU A 1 142 ? -12.604 0.124 -8.993 1.00 91.44 142 GLU A C 1
ATOM 1159 O O . GLU A 1 142 ? -12.024 1.141 -8.616 1.00 91.44 142 GLU A O 1
ATOM 1164 N N . THR A 1 143 ? -13.858 0.158 -9.431 1.00 92.88 143 THR A N 1
ATOM 1165 C CA . THR A 1 143 ? -14.660 1.382 -9.419 1.00 92.88 143 THR A CA 1
ATOM 1166 C C . THR A 1 143 ? -16.153 1.055 -9.412 1.00 92.88 143 THR A C 1
ATOM 1168 O O . THR A 1 143 ? -16.567 0.085 -10.053 1.00 92.88 143 THR A O 1
ATOM 1171 N N . PRO A 1 144 ? -16.986 1.860 -8.728 1.00 91.00 144 PRO A N 1
ATOM 1172 C CA . PRO A 1 144 ? -18.437 1.766 -8.861 1.00 91.00 144 PRO A CA 1
ATOM 1173 C C . PRO A 1 144 ? -18.927 2.072 -10.286 1.00 91.00 144 PRO A C 1
ATOM 1175 O O . PRO A 1 144 ? -19.938 1.520 -10.719 1.00 91.00 144 PRO A O 1
ATOM 1178 N N . ASP A 1 145 ? -18.221 2.931 -11.031 1.00 92.81 145 ASP A N 1
ATOM 1179 C CA . ASP A 1 145 ? -18.584 3.297 -12.401 1.00 92.81 145 ASP A CA 1
ATOM 1180 C C . ASP A 1 145 ? -17.994 2.304 -13.412 1.00 92.81 145 ASP A C 1
ATOM 1182 O O . ASP A 1 145 ? -16.893 2.470 -13.941 1.00 92.81 145 ASP A O 1
ATOM 1186 N N . GLN A 1 146 ? -18.774 1.268 -13.721 1.00 94.12 146 GLN A N 1
ATOM 1187 C CA . GLN A 1 146 ? -18.391 0.206 -14.656 1.00 94.12 146 GLN A CA 1
ATOM 1188 C C . GLN A 1 146 ? -18.093 0.714 -16.078 1.00 94.12 146 GLN A C 1
ATOM 1190 O O . GLN A 1 146 ? -17.408 0.028 -16.841 1.00 94.12 146 GLN A O 1
ATOM 1195 N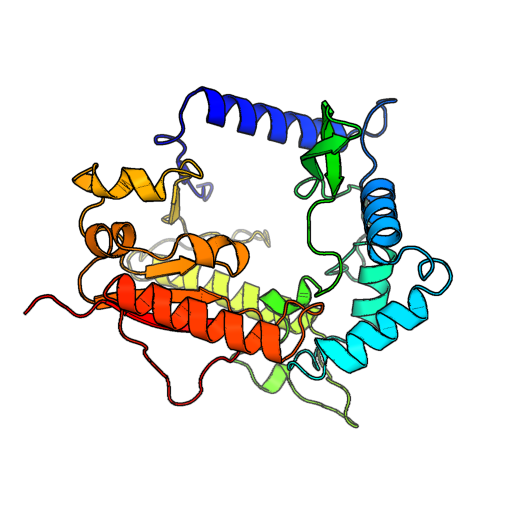 N . SER A 1 147 ? -18.544 1.921 -16.455 1.00 94.81 147 SER A N 1
ATOM 1196 C CA . SER A 1 147 ? -18.211 2.502 -17.763 1.00 94.81 147 SER A CA 1
ATOM 1197 C C . SER A 1 147 ? -16.709 2.777 -17.912 1.00 94.81 147 SER A C 1
ATOM 1199 O O . SER A 1 147 ? -16.170 2.711 -19.019 1.00 94.81 147 SER A O 1
ATOM 1201 N N . LEU A 1 148 ? -16.006 3.000 -16.798 1.00 94.69 148 LEU A N 1
ATOM 1202 C CA . LEU A 1 148 ? -14.562 3.220 -16.779 1.00 94.69 148 LEU A 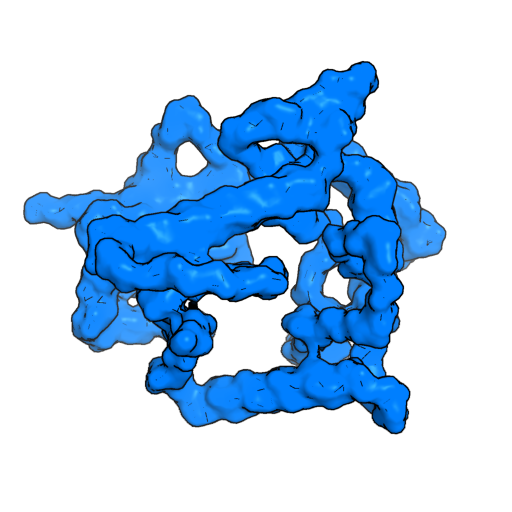CA 1
ATOM 1203 C C . LEU A 1 148 ? -13.762 1.923 -16.960 1.00 94.69 148 LEU A C 1
ATOM 1205 O O . LEU A 1 148 ? -12.602 1.981 -17.353 1.00 94.69 148 LEU A O 1
ATOM 1209 N N . LEU A 1 149 ? -14.365 0.753 -16.730 1.00 94.81 149 LEU A N 1
ATOM 1210 C CA . LEU A 1 149 ? -13.703 -0.548 -16.882 1.00 94.81 149 LEU A CA 1
ATOM 1211 C C . LEU A 1 149 ? -13.903 -1.172 -18.269 1.00 94.81 149 LEU A C 1
ATOM 1213 O O . LEU A 1 149 ? -13.421 -2.277 -18.524 1.00 94.81 149 LEU A O 1
ATOM 1217 N N . GLN A 1 150 ? -14.564 -0.463 -19.188 1.00 95.06 150 GLN A N 1
ATOM 1218 C CA . GLN A 1 150 ? -14.817 -0.946 -20.543 1.00 95.06 150 GLN A CA 1
ATOM 1219 C C . GLN A 1 150 ? -13.526 -1.304 -21.285 1.00 95.06 150 GLN A C 1
ATOM 1221 O O . GLN A 1 150 ? -12.513 -0.598 -21.225 1.00 95.06 150 GLN A O 1
ATOM 1226 N N . THR A 1 151 ? -13.594 -2.395 -22.044 1.00 94.94 151 THR A N 1
ATOM 1227 C CA . THR A 1 151 ? -12.503 -2.870 -22.892 1.00 94.94 151 THR A CA 1
ATOM 1228 C C . THR A 1 151 ? -12.879 -2.765 -24.366 1.00 94.94 151 THR A C 1
ATOM 1230 O O . THR A 1 151 ? -14.031 -2.940 -24.758 1.00 94.94 151 THR A O 1
ATOM 1233 N N . LYS A 1 152 ? -11.886 -2.474 -25.206 1.00 93.81 152 LYS A N 1
ATOM 1234 C CA . LYS A 1 152 ? -11.984 -2.513 -26.665 1.00 93.81 152 LYS A CA 1
ATOM 1235 C C . LYS A 1 152 ? -10.840 -3.371 -27.186 1.00 93.81 152 LYS A C 1
ATOM 1237 O O . LYS A 1 152 ? -9.681 -3.092 -26.897 1.00 93.81 152 LYS A O 1
ATOM 1242 N N . ASN A 1 153 ? -11.163 -4.425 -27.935 1.00 92.31 153 ASN A N 1
ATOM 1243 C CA . ASN A 1 153 ? -10.191 -5.415 -28.423 1.00 92.31 153 ASN A CA 1
ATOM 1244 C C . ASN A 1 153 ? -9.346 -6.047 -27.294 1.00 92.31 153 ASN A C 1
ATOM 1246 O O . ASN A 1 153 ? -8.144 -6.238 -27.451 1.00 92.31 153 ASN A O 1
ATOM 1250 N N . GLY A 1 154 ? -9.959 -6.320 -26.136 1.00 86.69 154 GLY A N 1
ATOM 1251 C CA . GLY A 1 154 ? -9.269 -6.907 -24.979 1.00 86.69 154 GLY A CA 1
ATOM 1252 C C . GLY A 1 154 ? -8.345 -5.949 -24.217 1.00 86.69 154 GLY A C 1
ATOM 1253 O O . GLY A 1 154 ? -7.659 -6.381 -23.298 1.00 86.69 154 GLY A O 1
ATOM 1254 N N . VAL A 1 155 ? -8.328 -4.658 -24.564 1.00 88.88 155 VAL A N 1
ATOM 1255 C CA . VAL A 1 155 ? -7.546 -3.624 -23.871 1.00 88.88 155 VAL A CA 1
ATOM 1256 C C . VAL A 1 155 ? -8.492 -2.643 -23.188 1.00 88.88 155 VAL A C 1
ATOM 1258 O O . VAL A 1 155 ? -9.470 -2.205 -23.794 1.00 88.88 155 VAL A O 1
ATOM 1261 N N . HIS A 1 156 ? -8.215 -2.285 -21.933 1.00 93.38 156 HIS A N 1
ATOM 1262 C CA . HIS A 1 156 ? -8.993 -1.271 -21.221 1.00 93.38 156 HIS A CA 1
ATOM 1263 C C . HIS A 1 156 ? -8.914 0.083 -21.929 1.00 93.38 156 HIS A C 1
ATOM 1265 O O . HIS A 1 156 ? -7.836 0.551 -22.296 1.00 93.38 156 HIS A O 1
ATOM 1271 N N . VAL A 1 157 ? -10.077 0.708 -22.126 1.00 93.81 157 VAL A N 1
ATOM 1272 C CA . VAL A 1 157 ? -10.184 2.019 -22.781 1.00 93.81 157 VAL A CA 1
ATOM 1273 C C . VAL A 1 157 ? -9.661 3.120 -21.863 1.00 93.81 157 VAL A C 1
ATOM 1275 O O . VAL A 1 157 ? -9.013 4.054 -22.334 1.00 93.81 157 VAL A O 1
ATOM 1278 N N . LYS A 1 158 ? -9.942 3.014 -20.560 1.00 94.75 158 LYS A N 1
ATOM 1279 C CA . LYS A 1 158 ? -9.421 3.918 -19.534 1.00 94.75 158 LYS A CA 1
ATOM 1280 C C . LYS A 1 158 ? -8.234 3.295 -18.830 1.00 94.75 158 LYS A C 1
ATOM 1282 O O . LYS A 1 158 ? -8.182 2.096 -18.574 1.00 94.75 158 LYS A O 1
ATOM 1287 N N . THR A 1 159 ? -7.282 4.147 -18.499 1.00 94.19 159 THR A N 1
ATOM 1288 C CA . THR A 1 159 ? -6.101 3.768 -17.736 1.00 94.19 159 THR A CA 1
ATOM 1289 C C . THR A 1 159 ? -6.395 3.717 -16.239 1.00 94.19 159 THR A C 1
ATOM 1291 O O . THR A 1 159 ? -7.249 4.454 -15.746 1.00 94.19 159 THR A O 1
ATOM 1294 N N . ALA A 1 160 ? -5.611 2.946 -15.480 1.00 95.69 160 ALA A N 1
ATOM 1295 C CA . ALA A 1 160 ? -5.733 2.903 -14.019 1.00 95.69 160 ALA A CA 1
ATOM 1296 C C . ALA A 1 160 ? -5.567 4.291 -13.359 1.00 95.69 160 ALA A C 1
ATOM 1298 O O . ALA A 1 160 ? -6.144 4.566 -12.309 1.00 95.69 160 ALA A O 1
ATOM 1299 N N . GLN A 1 161 ? -4.826 5.202 -13.998 1.00 94.44 161 GLN A N 1
ATOM 1300 C CA . GLN A 1 161 ? -4.720 6.604 -13.583 1.00 94.44 161 GLN A CA 1
ATOM 1301 C C . GLN A 1 161 ? -6.037 7.375 -13.755 1.00 94.44 161 GLN A C 1
ATOM 1303 O O . GLN A 1 161 ? -6.404 8.140 -12.867 1.00 94.44 161 GLN A O 1
ATOM 1308 N N . GLU A 1 162 ? -6.743 7.196 -14.873 1.00 93.62 162 GLU A N 1
ATOM 1309 C CA . GLU A 1 162 ? -8.045 7.839 -15.101 1.00 93.62 162 GLU A CA 1
ATOM 1310 C C . GLU A 1 162 ? -9.107 7.285 -14.148 1.00 93.62 162 GLU A C 1
ATOM 1312 O O . GLU A 1 162 ? -9.871 8.061 -13.579 1.00 93.62 162 GLU A O 1
ATOM 1317 N N . VAL A 1 163 ? -9.094 5.968 -13.911 1.00 96.06 163 VAL A N 1
ATOM 1318 C CA . VAL A 1 163 ? -9.952 5.318 -12.908 1.00 96.06 163 VAL A CA 1
ATOM 1319 C C . VAL A 1 163 ? -9.661 5.878 -11.509 1.00 96.06 163 VAL A C 1
ATOM 1321 O O . VAL A 1 163 ? -10.579 6.321 -10.823 1.00 96.06 163 VAL A O 1
ATOM 1324 N N . SER A 1 164 ? -8.380 5.973 -11.125 1.00 95.69 164 SER A N 1
ATOM 1325 C CA . SER A 1 164 ? -7.963 6.561 -9.839 1.00 95.69 164 SER A CA 1
ATOM 1326 C C . SER A 1 164 ? -8.426 8.002 -9.677 1.00 95.69 164 SER A C 1
ATOM 1328 O O . SER A 1 164 ? -8.913 8.372 -8.611 1.00 95.69 164 SER A O 1
ATOM 1330 N N . LEU A 1 165 ? -8.300 8.818 -10.726 1.00 93.38 165 LEU A N 1
ATOM 1331 C CA . LEU A 1 165 ? -8.754 10.204 -10.700 1.00 93.38 165 LEU A CA 1
ATOM 1332 C C . LEU A 1 165 ? -10.263 10.288 -10.441 1.00 93.38 165 LEU A C 1
ATOM 1334 O O . LEU A 1 165 ? -10.674 11.014 -9.538 1.00 93.38 165 LEU A O 1
ATOM 1338 N N . ALA A 1 166 ? -11.068 9.526 -11.187 1.00 94.00 166 ALA A N 1
ATOM 1339 C CA . ALA A 1 166 ? -12.520 9.509 -11.029 1.00 94.00 166 ALA A CA 1
ATOM 1340 C C . ALA A 1 166 ? -12.939 9.022 -9.631 1.00 94.00 166 ALA A C 1
ATOM 1342 O O . ALA A 1 166 ? -13.756 9.663 -8.970 1.00 94.00 166 ALA A O 1
ATOM 1343 N N . ASN A 1 167 ? -12.325 7.941 -9.142 1.00 94.94 167 ASN A N 1
ATOM 1344 C CA . ASN A 1 167 ? -12.617 7.378 -7.825 1.00 94.94 167 ASN A CA 1
ATOM 1345 C C . ASN A 1 167 ? -12.270 8.340 -6.684 1.00 94.94 167 ASN A C 1
ATOM 1347 O O . ASN A 1 167 ? -13.084 8.556 -5.786 1.00 94.94 167 ASN A O 1
ATOM 1351 N N . VAL A 1 168 ? -11.085 8.958 -6.721 1.00 92.69 168 VAL A N 1
ATOM 1352 C CA . VAL A 1 168 ? -10.669 9.937 -5.704 1.00 92.69 168 VAL A CA 1
ATOM 1353 C C . VAL A 1 168 ? -11.559 11.180 -5.754 1.00 92.69 168 VAL A C 1
ATOM 1355 O O . VAL A 1 168 ? -11.946 11.697 -4.705 1.00 92.69 168 VAL A O 1
ATOM 1358 N N . GLN A 1 169 ? -11.940 11.645 -6.948 1.00 89.75 169 GLN A N 1
ATOM 1359 C CA . GLN A 1 169 ? -12.883 12.756 -7.099 1.00 89.75 169 GLN A CA 1
ATOM 1360 C C . GLN A 1 169 ? -14.249 12.428 -6.489 1.00 89.75 169 GLN A C 1
ATOM 1362 O O . GLN A 1 169 ? -14.765 13.233 -5.715 1.00 89.75 169 GLN A O 1
ATOM 1367 N N . ALA A 1 170 ? -14.805 11.248 -6.773 1.00 89.31 170 ALA A N 1
ATOM 1368 C CA . ALA A 1 170 ? -16.077 10.805 -6.208 1.00 89.31 170 ALA A CA 1
ATOM 1369 C C . ALA A 1 170 ? -16.018 10.684 -4.674 1.00 89.31 170 ALA A C 1
ATOM 1371 O O . ALA A 1 170 ? -16.929 11.138 -3.978 1.00 89.31 170 ALA A O 1
ATOM 1372 N N . LEU A 1 171 ? -14.919 10.143 -4.133 1.00 88.31 171 LEU A N 1
ATOM 1373 C CA . LEU A 1 171 ? -14.667 10.064 -2.689 1.00 88.31 171 LEU A CA 1
ATOM 1374 C C . LEU A 1 171 ? -14.668 11.446 -2.036 1.00 88.31 171 LEU A C 1
ATOM 1376 O O . LEU A 1 171 ? -15.385 11.676 -1.062 1.00 88.31 171 LEU A O 1
ATOM 1380 N N . VAL A 1 172 ? -13.896 12.382 -2.587 1.00 83.69 172 VAL A N 1
ATOM 1381 C CA . VAL A 1 172 ? -13.800 13.745 -2.051 1.00 83.69 172 VAL A CA 1
ATOM 1382 C C . VAL A 1 172 ? -15.147 14.457 -2.151 1.00 83.69 172 VAL A C 1
ATOM 1384 O O . VAL A 1 172 ? -15.570 15.071 -1.178 1.00 83.69 172 VAL A O 1
ATOM 1387 N N . GLN A 1 173 ? -15.870 14.312 -3.264 1.00 82.88 173 GLN A N 1
ATOM 1388 C CA . GLN A 1 173 ? -17.213 14.879 -3.428 1.00 82.88 173 GLN A CA 1
ATOM 1389 C C . GLN A 1 173 ? -18.212 14.332 -2.399 1.00 82.88 173 GLN A C 1
ATOM 1391 O O . GLN A 1 173 ? -18.954 15.112 -1.802 1.00 82.88 173 GLN A O 1
ATOM 1396 N N . SER A 1 174 ? -18.206 13.017 -2.158 1.00 82.44 174 SER A N 1
ATOM 1397 C CA . SER A 1 174 ? -19.048 12.361 -1.147 1.00 82.44 174 SER A CA 1
ATOM 1398 C C . SER A 1 174 ? -18.738 12.860 0.269 1.00 82.44 174 SER A C 1
ATOM 1400 O O . SER A 1 174 ? -19.637 13.154 1.061 1.00 82.44 174 SER A O 1
ATOM 1402 N N . LEU A 1 175 ? -17.454 13.041 0.582 1.00 76.69 175 LEU A N 1
ATOM 1403 C CA . LEU A 1 175 ? -17.023 13.622 1.850 1.00 76.69 175 LEU A CA 1
ATOM 1404 C C . LEU A 1 175 ? -17.469 15.087 1.984 1.00 76.69 175 LEU A C 1
ATOM 1406 O O . LEU A 1 175 ? -17.939 15.493 3.049 1.00 76.69 175 LEU A O 1
ATOM 1410 N N . SER A 1 176 ? -17.360 15.886 0.918 1.00 72.88 176 SER A N 1
ATOM 1411 C CA . SER A 1 176 ? -17.790 17.288 0.928 1.00 72.88 176 SER A CA 1
ATOM 1412 C C . SER A 1 176 ? -19.314 17.438 1.046 1.00 72.88 176 SER A C 1
ATOM 1414 O O . SER A 1 176 ? -19.772 18.374 1.701 1.00 72.88 176 SER A O 1
ATOM 1416 N N . SER A 1 177 ? -20.113 16.553 0.435 1.00 71.19 177 SER A N 1
ATOM 1417 C CA . SER A 1 177 ? -21.584 16.631 0.464 1.00 71.19 177 SER A CA 1
ATOM 1418 C C . SER A 1 177 ? -22.177 16.228 1.815 1.00 71.19 177 SER A C 1
ATOM 1420 O O . SER A 1 177 ? -23.119 16.873 2.276 1.00 71.19 177 SER A O 1
ATOM 1422 N N . ARG A 1 178 ? -21.579 15.248 2.507 1.00 63.28 178 ARG A N 1
ATOM 1423 C CA . ARG A 1 178 ? -21.947 14.887 3.890 1.00 63.28 178 ARG A CA 1
ATOM 1424 C C . ARG A 1 178 ? -21.807 16.057 4.865 1.00 63.28 178 ARG A C 1
ATOM 1426 O O . ARG A 1 178 ? -22.597 16.173 5.790 1.00 63.28 178 ARG A O 1
ATOM 1433 N N . GLY A 1 179 ? -20.848 16.954 4.632 1.00 53.22 179 GLY A N 1
ATOM 1434 C CA . GLY A 1 179 ? -20.696 18.184 5.416 1.00 53.22 179 GLY A CA 1
ATOM 1435 C C . GLY A 1 179 ? -21.729 19.279 5.111 1.00 53.22 179 GLY A C 1
ATOM 1436 O O . GLY A 1 179 ? -21.802 20.245 5.864 1.00 53.22 179 GLY A O 1
ATOM 1437 N N . ARG A 1 180 ? -22.507 19.158 4.022 1.00 49.22 180 ARG A N 1
ATOM 1438 C CA . ARG A 1 180 ? -23.493 20.165 3.579 1.00 49.22 180 ARG A CA 1
ATOM 1439 C C . ARG A 1 180 ? -24.931 19.866 3.997 1.00 49.22 180 ARG A C 1
ATOM 1441 O O . ARG A 1 180 ? -25.717 20.799 4.049 1.00 49.22 180 ARG A O 1
ATOM 1448 N N . GLN A 1 181 ? -25.284 18.622 4.332 1.00 44.81 181 GLN A N 1
ATOM 1449 C CA . GLN A 1 181 ? -26.647 18.308 4.796 1.00 44.81 181 GLN A CA 1
ATOM 1450 C C . GLN A 1 181 ? -27.000 18.927 6.166 1.00 44.81 181 GLN A C 1
ATOM 1452 O O . GLN A 1 181 ? -28.162 18.902 6.550 1.00 44.81 181 GLN A O 1
ATOM 1457 N N . GLU A 1 182 ? -26.039 19.547 6.861 1.00 43.06 182 GLU A N 1
ATOM 1458 C CA . GLU A 1 182 ? -26.267 20.344 8.080 1.00 43.06 182 GLU A CA 1
ATOM 1459 C C . GLU A 1 182 ? -26.007 21.853 7.898 1.00 43.06 182 GLU A C 1
ATOM 1461 O O . GLU A 1 182 ? -26.096 22.610 8.861 1.00 43.06 182 GLU A O 1
ATOM 1466 N N . ALA A 1 183 ? -25.648 22.310 6.695 1.00 38.41 183 ALA A N 1
ATOM 1467 C CA . ALA A 1 183 ? -25.320 23.709 6.430 1.00 38.41 183 ALA A CA 1
ATOM 1468 C C . ALA A 1 183 ? -25.986 24.171 5.129 1.00 38.41 183 ALA A C 1
ATOM 1470 O O . ALA A 1 183 ? -25.374 24.167 4.058 1.00 38.41 183 ALA A O 1
ATOM 1471 N N . GLU A 1 184 ? -27.252 24.574 5.236 1.00 42.28 184 GLU A N 1
ATOM 1472 C CA . GLU A 1 184 ? -27.788 25.592 4.335 1.00 42.28 184 GLU A CA 1
ATOM 1473 C C . GLU A 1 184 ? -26.980 26.889 4.514 1.00 42.28 184 GLU A C 1
ATOM 1475 O O . GLU A 1 184 ? -26.587 27.231 5.626 1.00 42.28 184 GLU A O 1
ATOM 1480 N N . GLU A 1 185 ? -26.731 27.576 3.394 1.00 44.59 185 GLU A N 1
ATOM 1481 C CA . GLU A 1 185 ? -26.000 28.850 3.264 1.00 44.59 185 GLU A CA 1
ATOM 1482 C C . GLU A 1 185 ? -24.478 28.728 3.513 1.00 44.59 185 GLU A C 1
ATOM 1484 O O . GLU A 1 185 ? -23.971 28.656 4.622 1.00 44.59 185 GLU A O 1
ATOM 1489 N N . THR A 1 186 ? -23.588 28.759 2.520 1.00 36.69 186 THR A N 1
ATOM 1490 C CA . THR A 1 186 ? -23.334 29.902 1.636 1.00 36.69 186 THR A CA 1
ATOM 1491 C C . THR A 1 186 ? -22.351 29.425 0.552 1.00 36.69 186 THR A C 1
ATOM 1493 O O . THR A 1 186 ? -21.198 29.100 0.847 1.00 36.69 186 THR A O 1
ATOM 1496 N N . LEU A 1 187 ? -22.778 29.340 -0.709 1.00 38.25 187 LEU A N 1
ATOM 1497 C CA . LEU A 1 187 ? -21.895 29.001 -1.832 1.00 38.25 187 LEU A CA 1
ATOM 1498 C C . LEU A 1 187 ? -21.283 30.285 -2.400 1.00 38.25 187 LEU A C 1
ATOM 1500 O O . LEU A 1 187 ? -21.888 30.955 -3.229 1.00 38.25 187 LEU A O 1
ATOM 1504 N N . ALA A 1 188 ? -20.064 30.613 -1.974 1.00 34.22 188 ALA A N 1
ATOM 1505 C CA . ALA A 1 188 ? -19.209 31.526 -2.723 1.00 34.22 188 ALA A CA 1
ATOM 1506 C C . ALA A 1 188 ? -18.383 30.711 -3.726 1.00 34.22 188 ALA A C 1
ATOM 1508 O O . ALA A 1 188 ? -17.623 29.818 -3.347 1.00 34.22 188 ALA A O 1
ATOM 1509 N N . HIS A 1 189 ? -18.554 31.023 -5.009 1.00 41.75 189 HIS A N 1
ATOM 1510 C CA . HIS A 1 189 ? -17.711 30.549 -6.097 1.00 41.75 189 HIS A CA 1
ATOM 1511 C C . HIS A 1 189 ? -16.251 30.953 -5.850 1.00 41.75 189 HIS A C 1
ATOM 1513 O O . HIS A 1 189 ? -15.895 32.120 -5.990 1.00 41.75 189 HIS A O 1
ATOM 1519 N N . THR A 1 190 ? -15.392 29.986 -5.535 1.00 32.50 190 THR A N 1
ATOM 1520 C CA . THR A 1 190 ? -13.939 30.131 -5.666 1.00 32.50 190 THR A CA 1
ATOM 1521 C C . THR A 1 190 ? -13.438 29.215 -6.773 1.00 32.50 190 THR A C 1
ATOM 1523 O O . THR A 1 190 ? -13.527 27.992 -6.708 1.00 32.50 190 THR A O 1
ATOM 1526 N N . SER A 1 191 ? -12.919 29.847 -7.819 1.00 35.72 191 SER A N 1
ATOM 1527 C CA . SER A 1 191 ? -12.364 29.290 -9.052 1.00 35.72 191 SER A CA 1
ATOM 1528 C C . SER A 1 191 ? -10.955 28.702 -8.863 1.00 35.72 191 SER A C 1
ATOM 1530 O O . SER A 1 191 ? -10.063 28.921 -9.680 1.00 35.72 191 SER A O 1
ATOM 1532 N N . THR A 1 192 ? -10.748 27.916 -7.805 1.00 38.50 192 THR A N 1
ATOM 1533 C CA . THR A 1 192 ? -9.493 27.185 -7.578 1.00 38.50 192 THR A CA 1
ATOM 1534 C C . THR A 1 192 ? -9.790 25.688 -7.517 1.00 38.50 192 THR A C 1
ATOM 1536 O O . THR A 1 192 ? -10.517 25.266 -6.615 1.00 38.50 192 THR A O 1
ATOM 1539 N N . PRO A 1 193 ? -9.245 24.852 -8.423 1.00 37.34 193 PRO A N 1
ATOM 1540 C CA . PRO A 1 193 ? -9.368 23.401 -8.340 1.00 37.34 193 PRO A CA 1
ATOM 1541 C C . PRO A 1 193 ? -8.433 22.881 -7.236 1.00 37.34 193 PRO A C 1
ATOM 1543 O O . PRO A 1 193 ? -7.400 22.273 -7.492 1.00 37.34 193 PRO A O 1
ATOM 1546 N N . GLY A 1 194 ? -8.764 23.192 -5.985 1.00 43.56 194 GLY A N 1
ATOM 1547 C CA . GLY A 1 194 ? -8.165 22.603 -4.796 1.00 43.56 194 GLY A CA 1
ATOM 1548 C C . GLY A 1 194 ? -9.112 21.552 -4.232 1.00 43.56 194 GLY A C 1
ATOM 1549 O O . GLY A 1 194 ? -10.323 21.763 -4.210 1.00 43.56 194 GLY A O 1
ATOM 1550 N N . LEU A 1 195 ? -8.573 20.417 -3.785 1.00 44.66 195 LEU A N 1
ATOM 1551 C CA . LEU A 1 195 ? -9.332 19.395 -3.064 1.00 44.66 195 LEU A CA 1
ATOM 1552 C C . LEU A 1 195 ? -9.959 20.039 -1.816 1.00 44.66 195 LEU A C 1
ATOM 1554 O O . LEU A 1 195 ? -9.273 20.278 -0.822 1.00 44.66 195 LEU A O 1
ATOM 1558 N N . LEU A 1 196 ? -11.252 20.362 -1.876 1.00 51.00 196 LEU A N 1
ATOM 1559 C CA . LEU A 1 196 ? -12.016 20.871 -0.740 1.00 51.00 196 LEU A CA 1
ATOM 1560 C C . LEU A 1 196 ? -12.243 19.718 0.245 1.00 51.00 196 LEU A C 1
ATOM 1562 O O . LEU A 1 196 ? -13.285 19.063 0.230 1.00 51.00 196 LEU A O 1
ATOM 1566 N N . LEU A 1 197 ? -11.247 19.452 1.092 1.00 52.97 197 LEU A N 1
ATOM 1567 C CA . LEU A 1 197 ? -11.419 18.578 2.250 1.00 52.97 197 LEU A CA 1
ATOM 1568 C C . LEU A 1 197 ? -12.592 19.106 3.096 1.00 52.97 197 LEU A C 1
ATOM 1570 O O . LEU A 1 197 ? -12.721 20.323 3.244 1.00 52.97 197 LEU A O 1
ATOM 1574 N N . PRO A 1 198 ? -13.465 18.245 3.642 1.00 55.72 198 PRO A N 1
ATOM 1575 C CA . PRO A 1 198 ? -14.597 18.709 4.436 1.00 55.72 198 PRO A CA 1
ATOM 1576 C C . PRO A 1 198 ? -14.109 19.479 5.665 1.00 55.72 198 PRO A C 1
ATOM 1578 O O . PRO A 1 198 ? -13.179 19.055 6.348 1.00 55.72 198 PRO A O 1
ATOM 1581 N N . SER A 1 199 ? -14.785 20.574 5.999 1.00 55.59 199 SER A N 1
ATOM 1582 C CA . SER A 1 199 ? -14.479 21.476 7.121 1.00 55.59 199 SER A CA 1
ATOM 1583 C C . SER A 1 199 ? -14.625 20.857 8.524 1.00 55.59 199 SER A C 1
ATOM 1585 O O . SER A 1 199 ? -14.470 21.569 9.512 1.00 55.59 199 SER A O 1
ATOM 1587 N N . ARG A 1 200 ? -14.928 19.556 8.642 1.00 67.50 200 ARG A N 1
ATOM 1588 C CA . ARG A 1 200 ? -15.227 18.875 9.918 1.00 67.50 200 ARG A CA 1
ATOM 1589 C C . ARG A 1 200 ? -14.494 17.543 10.123 1.00 67.50 200 ARG A C 1
ATOM 1591 O O . ARG A 1 200 ? -14.915 16.738 10.945 1.00 67.50 200 ARG A O 1
ATOM 1598 N N . VAL A 1 201 ? -13.408 17.285 9.394 1.00 72.69 201 VAL A N 1
ATOM 1599 C CA . VAL A 1 201 ? -12.577 16.092 9.632 1.00 72.69 201 VAL A CA 1
ATOM 1600 C C . VAL A 1 201 ? -11.421 16.453 10.560 1.00 72.69 201 VAL A C 1
ATOM 1602 O O . VAL A 1 201 ? -10.623 17.340 10.252 1.00 72.69 201 VAL A O 1
ATOM 1605 N N . SER A 1 202 ? -11.323 15.754 11.693 1.00 77.25 202 SER A N 1
ATOM 1606 C CA . SER A 1 202 ? -10.143 15.795 12.557 1.00 77.25 202 SER A CA 1
ATOM 1607 C C . SER A 1 202 ? -9.347 14.510 12.385 1.00 77.25 202 SER A C 1
ATOM 1609 O O . SER A 1 202 ? -9.901 13.415 12.446 1.00 77.25 202 SER A O 1
ATOM 1611 N N . VAL A 1 203 ? -8.045 14.659 12.153 1.00 83.88 203 VAL A N 1
ATOM 1612 C CA . VAL A 1 203 ? -7.112 13.538 12.049 1.00 83.88 203 VAL A CA 1
ATOM 1613 C C . VAL A 1 203 ? -6.214 13.569 13.272 1.00 83.88 203 VAL A C 1
ATOM 1615 O O . VAL A 1 203 ? -5.498 14.546 13.490 1.00 83.88 203 VAL A O 1
ATOM 1618 N N . THR A 1 204 ? -6.238 12.496 14.053 1.00 86.12 204 THR A N 1
ATOM 1619 C CA . THR A 1 204 ? -5.449 12.384 15.281 1.00 86.12 204 THR A CA 1
ATOM 1620 C C . THR A 1 204 ? -4.352 11.353 15.092 1.00 86.12 204 THR A C 1
ATOM 1622 O O . THR A 1 204 ? -4.630 10.188 14.817 1.00 86.12 204 THR A O 1
ATOM 1625 N N . PHE A 1 205 ? -3.099 11.777 15.255 1.00 86.44 205 PHE A N 1
ATOM 1626 C CA . PHE A 1 205 ? -1.962 10.862 15.229 1.00 86.44 205 PHE A CA 1
ATOM 1627 C C . PHE A 1 205 ? -1.739 10.249 16.608 1.00 86.44 205 PHE A C 1
ATOM 1629 O O . PHE A 1 205 ? -1.675 10.959 17.615 1.00 86.44 205 PHE A O 1
ATOM 1636 N N . LEU A 1 206 ? -1.589 8.928 16.629 1.00 86.50 206 LEU A N 1
ATOM 1637 C CA . LEU A 1 206 ? -1.272 8.149 17.816 1.00 86.50 206 LEU A CA 1
ATOM 1638 C C . LEU A 1 206 ? 0.140 7.547 17.691 1.00 86.50 206 LEU A C 1
ATOM 1640 O O . LEU A 1 206 ? 0.553 7.213 16.577 1.00 86.50 206 LEU A O 1
ATOM 1644 N N . PRO A 1 207 ? 0.868 7.375 18.811 1.00 83.88 207 PRO A N 1
ATOM 1645 C CA . PRO A 1 207 ? 2.077 6.545 18.868 1.00 83.88 207 PRO A CA 1
ATOM 1646 C C . PRO A 1 207 ? 1.889 5.170 18.207 1.00 83.88 207 PRO A C 1
ATOM 1648 O O . PRO A 1 207 ? 0.814 4.577 18.326 1.00 83.88 207 PRO A O 1
ATOM 1651 N N . LEU A 1 208 ? 2.928 4.610 17.580 1.00 76.50 208 LEU A N 1
ATOM 1652 C CA . LEU A 1 208 ? 2.847 3.293 16.916 1.00 76.50 208 LEU A CA 1
ATOM 1653 C C . LEU A 1 208 ? 2.527 2.140 17.882 1.00 76.50 208 LEU A C 1
ATOM 1655 O O . LEU A 1 208 ? 1.887 1.165 17.505 1.00 76.50 208 LEU A O 1
ATOM 1659 N N . ASP A 1 209 ? 2.948 2.260 19.136 1.00 79.25 209 ASP A N 1
ATOM 1660 C CA . ASP A 1 209 ? 2.687 1.319 20.226 1.00 79.25 209 ASP A CA 1
ATOM 1661 C C . ASP A 1 209 ? 1.412 1.672 21.015 1.00 79.25 209 ASP A C 1
ATOM 1663 O O . ASP A 1 209 ? 1.192 1.162 22.113 1.00 79.25 209 ASP A O 1
ATOM 1667 N N . SER A 1 210 ? 0.563 2.569 20.500 1.00 83.94 210 SER A N 1
ATOM 1668 C CA . SER A 1 210 ? -0.649 2.981 21.219 1.00 83.94 210 SER A CA 1
ATOM 1669 C C . SER A 1 210 ? -1.625 1.845 21.407 1.00 83.94 210 SER A C 1
ATOM 1671 O O . SER A 1 210 ? -2.289 1.807 22.433 1.00 83.94 210 SER A O 1
ATOM 1673 N N . LEU A 1 211 ? -1.726 0.924 20.446 1.00 85.62 211 LEU A N 1
ATOM 1674 C CA . LEU A 1 211 ? -2.798 -0.069 20.429 1.00 85.62 211 LEU A CA 1
ATOM 1675 C C . LEU A 1 211 ? -2.857 -0.911 21.713 1.00 85.62 211 LEU A C 1
ATOM 1677 O O . LEU A 1 211 ? -3.945 -1.219 22.188 1.00 85.62 211 LEU A O 1
ATOM 1681 N N . SER A 1 212 ? -1.705 -1.221 22.313 1.00 83.75 212 SER A N 1
ATOM 1682 C CA . SER A 1 212 ? -1.630 -1.950 23.585 1.00 83.75 212 SER A CA 1
ATOM 1683 C C . SER A 1 212 ? -2.041 -1.109 24.798 1.00 83.75 212 SER A C 1
ATOM 1685 O O . SER A 1 212 ? -2.474 -1.672 25.796 1.00 83.75 212 SER A O 1
ATOM 1687 N N . ARG A 1 213 ? -1.931 0.221 24.709 1.00 85.25 213 ARG A N 1
ATOM 1688 C CA . ARG A 1 213 ? -2.208 1.194 25.783 1.00 85.25 213 ARG A CA 1
ATOM 1689 C C . ARG A 1 213 ? -3.589 1.841 25.679 1.00 85.25 213 ARG A C 1
ATOM 1691 O O . ARG A 1 213 ? -4.070 2.416 26.652 1.00 85.25 213 ARG A O 1
ATOM 1698 N N . LEU A 1 214 ? -4.225 1.796 24.506 1.00 88.69 214 LEU A N 1
ATOM 1699 C CA . LEU A 1 214 ? -5.565 2.353 24.299 1.00 88.69 214 LEU A CA 1
ATOM 1700 C C . LEU A 1 214 ? -6.616 1.753 25.254 1.00 88.69 214 LEU A C 1
ATOM 1702 O O . LEU A 1 214 ? -7.396 2.538 25.790 1.00 88.69 214 LEU A O 1
ATOM 1706 N N . PRO A 1 215 ? -6.633 0.436 25.555 1.00 87.94 215 PRO A N 1
ATOM 1707 C CA . PRO A 1 215 ? -7.616 -0.137 26.481 1.00 87.94 215 PRO A CA 1
ATOM 1708 C C . PRO A 1 215 ? -7.515 0.373 27.924 1.00 87.94 215 PRO A C 1
ATOM 1710 O O . PRO A 1 215 ? -8.490 0.281 28.672 1.00 87.94 215 PRO A O 1
ATOM 1713 N N . ASP A 1 216 ? -6.352 0.885 28.335 1.00 88.25 216 ASP A N 1
ATOM 1714 C CA . ASP A 1 216 ? -6.138 1.425 29.684 1.00 88.25 216 ASP A CA 1
ATOM 1715 C C . ASP A 1 216 ? -6.755 2.821 29.838 1.00 88.25 216 ASP A C 1
ATOM 1717 O O . ASP A 1 216 ? -7.056 3.284 30.942 1.00 88.25 216 ASP A O 1
ATOM 1721 N N . GLN A 1 217 ? -6.984 3.500 28.716 1.00 87.19 217 GLN A N 1
ATOM 1722 C CA . GLN A 1 217 ? -7.572 4.825 28.670 1.00 87.19 217 GLN A CA 1
ATOM 1723 C C . GLN A 1 217 ? -9.086 4.709 28.514 1.00 87.19 217 GLN A C 1
ATOM 1725 O O . GLN A 1 217 ? -9.596 4.484 27.420 1.00 87.19 217 GLN A O 1
ATOM 1730 N N . LYS A 1 218 ? -9.824 4.946 29.607 1.00 85.62 218 LYS A N 1
ATOM 1731 C CA . LYS A 1 218 ? -11.301 4.878 29.632 1.00 85.62 218 LYS A CA 1
ATOM 1732 C C . LYS A 1 218 ? -11.982 5.687 28.521 1.00 85.62 218 LYS A C 1
ATOM 1734 O O . LYS A 1 218 ? -13.051 5.300 28.073 1.00 85.62 218 LYS A O 1
ATOM 1739 N N . PHE A 1 219 ? -11.356 6.776 28.071 1.00 87.75 219 PHE A N 1
ATOM 1740 C CA . PHE A 1 219 ? -11.834 7.594 26.953 1.00 87.75 219 PHE A CA 1
ATOM 1741 C C . PHE A 1 219 ? -12.005 6.799 25.646 1.00 87.75 219 PHE A C 1
ATOM 1743 O O . PHE A 1 219 ? -12.935 7.065 24.896 1.00 87.75 219 PHE A O 1
ATOM 1750 N N . PHE A 1 220 ? -11.132 5.821 25.385 1.00 89.31 220 PHE A N 1
ATOM 1751 C CA . PHE A 1 220 ? -11.173 5.003 24.172 1.00 89.31 220 PHE A CA 1
ATOM 1752 C C . PHE A 1 220 ? -12.017 3.733 24.317 1.00 89.31 220 PHE A C 1
ATOM 1754 O O . PHE A 1 220 ? -12.092 2.952 23.371 1.00 89.31 220 PHE A O 1
ATOM 1761 N N . SER A 1 221 ? -12.657 3.510 25.468 1.00 90.62 221 SER A N 1
ATOM 1762 C CA . SER A 1 221 ? -13.564 2.376 25.649 1.00 90.62 221 SER A CA 1
ATOM 1763 C C . SER A 1 221 ? -14.742 2.517 24.690 1.00 90.62 221 SER A C 1
ATOM 1765 O O . SER A 1 221 ? -15.429 3.536 24.716 1.00 90.62 221 SER A O 1
ATOM 1767 N N . HIS A 1 222 ? -14.979 1.503 23.856 1.00 91.38 222 HIS A N 1
ATOM 1768 C CA . HIS A 1 222 ? -16.068 1.501 22.869 1.00 91.38 222 HIS A CA 1
ATOM 1769 C C . HIS A 1 222 ? -16.102 2.719 21.925 1.00 91.38 222 HIS A C 1
ATOM 1771 O O . HIS A 1 222 ? -17.166 3.163 21.502 1.00 91.38 222 HIS A O 1
ATOM 1777 N N . PHE A 1 223 ? -14.938 3.277 21.593 1.00 92.56 223 PHE A N 1
ATOM 1778 C CA . PHE A 1 223 ? -14.829 4.504 20.805 1.00 92.56 223 PHE A CA 1
ATOM 1779 C C . PHE A 1 223 ? -14.823 4.246 19.288 1.00 92.56 223 PHE A C 1
ATOM 1781 O O . PHE A 1 223 ? -15.404 5.006 18.505 1.00 92.56 223 PHE A O 1
ATOM 1788 N N . PHE A 1 224 ? -14.160 3.176 18.844 1.00 93.94 224 PHE A N 1
ATOM 1789 C CA . PHE A 1 224 ? -13.940 2.924 17.419 1.00 93.94 224 PHE A CA 1
ATOM 1790 C C . PHE A 1 224 ? -15.101 2.145 16.801 1.00 93.94 224 PHE A C 1
ATOM 1792 O O . PHE A 1 224 ? -15.371 1.012 17.181 1.00 93.94 224 PHE A O 1
ATOM 1799 N N . HIS A 1 225 ? -15.764 2.744 15.812 1.00 94.31 225 HIS A N 1
ATOM 1800 C CA . HIS A 1 225 ? -16.860 2.117 15.059 1.00 94.31 225 HIS A CA 1
ATOM 1801 C C . HIS A 1 225 ? -16.355 1.332 13.842 1.00 94.31 225 HIS A C 1
ATOM 1803 O O . HIS A 1 225 ? -17.028 0.439 13.334 1.00 94.31 225 HIS A O 1
ATOM 1809 N N . CYS A 1 226 ? -15.172 1.692 13.351 1.00 94.31 226 CYS A N 1
ATOM 1810 C CA . CYS A 1 226 ? -14.511 1.041 12.237 1.00 94.31 226 CYS A CA 1
ATOM 1811 C C . CYS A 1 226 ? -13.006 1.027 12.503 1.00 94.31 226 CYS A C 1
ATOM 1813 O O . CYS A 1 226 ? -12.438 2.048 12.902 1.00 94.31 226 CYS A O 1
ATOM 1815 N N . VAL A 1 227 ? -12.374 -0.120 12.288 1.00 93.81 227 VAL A N 1
ATOM 1816 C CA . VAL A 1 227 ? -10.929 -0.309 12.397 1.00 93.81 227 VAL A CA 1
ATOM 1817 C C . VAL A 1 227 ? -10.427 -0.870 11.078 1.00 93.81 227 VAL A C 1
ATOM 1819 O O . VAL A 1 227 ? -10.936 -1.878 10.601 1.00 93.81 227 VAL A O 1
ATOM 1822 N N . TYR A 1 228 ? -9.412 -0.232 10.503 1.00 94.38 228 TYR A N 1
ATOM 1823 C CA . TYR A 1 228 ? -8.700 -0.738 9.335 1.00 94.38 228 TYR A CA 1
ATOM 1824 C C . TYR A 1 228 ? -7.288 -1.160 9.746 1.00 94.38 228 TYR A C 1
ATOM 1826 O O . TYR A 1 228 ? -6.553 -0.367 10.339 1.00 94.38 228 TYR A O 1
ATOM 1834 N N . LEU A 1 229 ? -6.899 -2.388 9.412 1.00 93.12 229 LEU A N 1
ATOM 1835 C CA . LEU A 1 229 ? -5.546 -2.904 9.595 1.00 93.12 229 LEU A CA 1
ATOM 1836 C C . LEU A 1 229 ? -4.944 -3.270 8.243 1.00 93.12 229 LEU A C 1
ATOM 1838 O O . LEU A 1 229 ? -5.497 -4.082 7.507 1.00 93.12 229 LEU A O 1
ATOM 1842 N N . SER A 1 230 ? -3.779 -2.702 7.940 1.00 91.94 230 SER A N 1
ATOM 1843 C CA . SER A 1 230 ? -2.997 -3.105 6.774 1.00 91.94 230 SER A CA 1
ATOM 1844 C C . SER A 1 230 ? -2.401 -4.500 6.961 1.00 91.94 230 SER A C 1
ATOM 1846 O O . SER A 1 230 ? -2.194 -4.957 8.092 1.00 91.94 230 SER A O 1
ATOM 1848 N N . ALA A 1 231 ? -2.004 -5.143 5.863 1.00 92.12 231 ALA A N 1
ATOM 1849 C CA . ALA A 1 231 ? -1.412 -6.481 5.910 1.00 92.12 231 ALA A CA 1
ATOM 1850 C C . ALA A 1 231 ? -0.141 -6.517 6.788 1.00 92.12 231 ALA A C 1
ATOM 1852 O O . ALA A 1 231 ? 0.126 -7.484 7.501 1.00 92.12 231 ALA A O 1
ATOM 1853 N N . SER A 1 232 ? 0.622 -5.418 6.809 1.00 89.00 232 SER A N 1
ATOM 1854 C CA . SER A 1 232 ? 1.812 -5.248 7.654 1.00 89.00 232 SER A CA 1
ATOM 1855 C C . SER A 1 232 ? 1.519 -5.175 9.158 1.00 89.00 232 SER A C 1
ATOM 1857 O O . SER A 1 232 ? 2.412 -5.440 9.964 1.00 89.00 232 SER A O 1
ATOM 1859 N N . LEU A 1 233 ? 0.287 -4.840 9.547 1.00 89.56 233 LEU A N 1
ATOM 1860 C CA . LEU A 1 233 ? -0.154 -4.682 10.934 1.00 89.56 233 LEU A CA 1
ATOM 1861 C C . LEU A 1 233 ? -1.068 -5.821 11.399 1.00 89.56 233 LEU A C 1
ATOM 1863 O O . LEU A 1 233 ? -1.524 -5.798 12.537 1.00 89.56 233 LEU A O 1
ATOM 1867 N N . ALA A 1 234 ? -1.290 -6.851 10.578 1.00 88.50 234 ALA A N 1
ATOM 1868 C CA . ALA A 1 234 ? -2.122 -8.000 10.944 1.00 88.50 234 ALA A CA 1
ATOM 1869 C C . ALA A 1 234 ? -1.643 -8.721 12.220 1.00 88.50 234 ALA A C 1
ATOM 1871 O O . ALA A 1 234 ? -2.447 -9.283 12.954 1.00 88.50 234 ALA A O 1
ATOM 1872 N N . HIS A 1 235 ? -0.348 -8.655 12.539 1.00 87.19 235 HIS A N 1
ATOM 1873 C CA . HIS A 1 235 ? 0.214 -9.201 13.780 1.00 87.19 235 HIS A CA 1
ATOM 1874 C C . HIS A 1 235 ? -0.266 -8.480 15.056 1.00 87.19 235 HIS A C 1
ATOM 1876 O O . HIS A 1 235 ? -0.045 -8.982 16.154 1.00 87.19 235 HIS A O 1
ATOM 1882 N N . LEU A 1 236 ? -0.890 -7.306 14.923 1.00 86.00 236 LEU A N 1
ATOM 1883 C CA . LEU A 1 236 ? -1.494 -6.560 16.025 1.00 86.00 236 LEU A CA 1
ATOM 1884 C C . LEU A 1 236 ? -2.941 -6.991 16.321 1.00 86.00 236 LEU A C 1
ATOM 1886 O O . LEU A 1 236 ? -3.544 -6.473 17.261 1.00 86.00 236 LEU A O 1
ATOM 1890 N N . LEU A 1 237 ? -3.503 -7.924 15.540 1.00 87.56 237 LEU A N 1
ATOM 1891 C CA . LEU A 1 237 ? -4.795 -8.539 15.838 1.00 87.56 237 LEU A CA 1
ATOM 1892 C C . LEU A 1 237 ? -4.734 -9.242 17.201 1.00 87.56 237 LEU A C 1
ATOM 1894 O O . LEU A 1 237 ? -3.908 -10.127 17.419 1.00 87.56 237 LEU A O 1
ATOM 1898 N N . GLY A 1 238 ? -5.610 -8.847 18.124 1.00 78.88 238 GLY A N 1
ATOM 1899 C CA . GLY A 1 238 ? -5.660 -9.420 19.464 1.00 78.88 238 GLY A CA 1
ATOM 1900 C C . GLY A 1 238 ? -6.653 -8.724 20.392 1.00 78.88 238 GLY A C 1
ATOM 1901 O O . GLY A 1 238 ? -7.336 -7.770 20.013 1.00 78.88 238 GLY A O 1
ATOM 1902 N N . SER A 1 239 ? -6.698 -9.193 21.640 1.00 65.75 239 SER A N 1
ATOM 1903 C CA . SER A 1 239 ? -7.684 -8.795 22.656 1.00 65.75 239 SER A CA 1
ATOM 1904 C C . SER A 1 239 ? -7.785 -7.294 22.989 1.00 65.75 239 SER A C 1
ATOM 1906 O O . SER A 1 239 ? -8.885 -6.872 23.354 1.00 65.75 239 SER A O 1
ATOM 1908 N N . PRO A 1 240 ? -6.745 -6.438 22.842 1.00 77.62 240 PRO A N 1
ATOM 1909 C CA . PRO A 1 240 ? -6.900 -4.995 23.051 1.00 77.62 240 PRO A CA 1
ATOM 1910 C C . PRO A 1 240 ? -7.983 -4.361 22.169 1.00 77.62 240 PRO A C 1
ATOM 1912 O O . PRO A 1 240 ? -8.650 -3.424 22.606 1.00 77.62 240 PRO A O 1
ATOM 1915 N N . LEU A 1 241 ? -8.183 -4.884 20.952 1.00 85.38 241 LEU A N 1
ATOM 1916 C CA . LEU A 1 241 ? -9.111 -4.314 19.974 1.00 85.38 241 LEU A CA 1
ATOM 1917 C C . LEU A 1 241 ? -10.562 -4.374 20.447 1.00 85.38 241 LEU A C 1
ATOM 1919 O O . LEU A 1 241 ? -11.280 -3.387 20.303 1.00 85.38 241 LEU A O 1
ATOM 1923 N N . GLN A 1 242 ? -10.977 -5.480 21.066 1.00 87.25 242 GLN A N 1
ATOM 1924 C CA . GLN A 1 242 ? -12.356 -5.662 21.522 1.00 87.25 242 GLN A CA 1
ATOM 1925 C C . GLN A 1 242 ? -12.795 -4.548 22.479 1.00 87.25 242 GLN A C 1
ATOM 1927 O O . GLN A 1 242 ? -13.867 -3.975 22.328 1.00 87.25 242 GLN A O 1
ATOM 1932 N N . ARG A 1 243 ? -11.936 -4.197 23.444 1.00 88.00 243 ARG A N 1
ATOM 1933 C CA . ARG A 1 243 ? -12.263 -3.236 24.512 1.00 88.00 243 ARG A CA 1
ATOM 1934 C C . ARG A 1 243 ? -12.417 -1.801 24.012 1.00 88.00 243 ARG A C 1
ATOM 1936 O O . ARG A 1 243 ? -13.121 -1.004 24.629 1.00 88.00 243 ARG A O 1
ATOM 1943 N N . ILE A 1 244 ? -11.735 -1.459 22.923 1.00 92.00 244 ILE A N 1
ATOM 1944 C CA . ILE A 1 244 ? -11.751 -0.102 22.364 1.00 92.00 244 ILE A CA 1
ATOM 1945 C C . ILE A 1 244 ? -12.776 0.056 21.235 1.00 92.00 244 ILE A C 1
ATOM 1947 O O . ILE A 1 244 ? -13.099 1.178 20.846 1.00 92.00 244 ILE A O 1
ATOM 1951 N N . CYS A 1 245 ? -13.303 -1.050 20.712 1.00 93.81 245 CYS A N 1
ATOM 1952 C CA . CYS A 1 245 ? -14.292 -1.047 19.644 1.00 93.81 245 CYS A CA 1
ATOM 1953 C C . CYS A 1 245 ? -15.717 -0.936 20.195 1.00 93.81 245 CYS A C 1
ATOM 1955 O O . CYS A 1 245 ? -16.069 -1.538 21.213 1.00 93.81 245 CYS A O 1
ATOM 1957 N N . ALA A 1 246 ? -16.537 -0.126 19.530 1.00 93.12 246 ALA A N 1
ATOM 1958 C CA . ALA A 1 246 ? -17.956 -0.006 19.834 1.00 93.12 246 ALA A CA 1
ATOM 1959 C C . ALA A 1 246 ? -18.692 -1.330 19.533 1.00 93.12 246 ALA A C 1
ATOM 1961 O O . ALA A 1 246 ? -18.256 -2.079 18.653 1.00 93.12 246 ALA A O 1
ATOM 1962 N N . PRO A 1 247 ? -19.816 -1.631 20.207 1.00 90.50 247 PRO A N 1
ATOM 1963 C CA . PRO A 1 247 ? -20.675 -2.747 19.815 1.00 90.50 247 PRO A CA 1
ATOM 1964 C C . PRO A 1 247 ? -21.066 -2.647 18.334 1.00 90.50 247 PRO A C 1
ATOM 1966 O O . PRO A 1 247 ? -21.453 -1.576 17.865 1.00 90.50 247 PRO A O 1
ATOM 1969 N N . GLY A 1 248 ? -20.939 -3.744 17.583 1.00 90.94 248 GLY A N 1
ATOM 1970 C CA . GLY A 1 248 ? -21.196 -3.749 16.139 1.00 90.94 248 GLY A CA 1
ATOM 1971 C C . GLY A 1 248 ? -20.116 -3.069 15.287 1.00 90.94 248 GLY A C 1
ATOM 1972 O O . GLY A 1 248 ? -20.343 -2.841 14.099 1.00 90.94 248 GLY A O 1
ATOM 1973 N N . ALA A 1 249 ? -18.952 -2.736 15.857 1.00 94.50 249 ALA A N 1
ATOM 1974 C CA . ALA A 1 249 ? -17.849 -2.165 15.095 1.00 94.50 249 ALA A CA 1
ATOM 1975 C C . ALA A 1 249 ? -17.385 -3.093 13.966 1.00 94.50 249 ALA A C 1
ATOM 1977 O O . ALA A 1 249 ? -17.344 -4.318 14.113 1.00 94.50 249 ALA A O 1
ATOM 1978 N N . VAL A 1 250 ? -16.980 -2.486 12.852 1.00 95.06 250 VAL A N 1
ATOM 1979 C CA . VAL A 1 250 ? -16.468 -3.201 11.680 1.00 95.06 250 VAL A CA 1
ATOM 1980 C C . VAL A 1 250 ? -14.943 -3.217 11.714 1.00 95.06 250 VAL A C 1
ATOM 1982 O O . VAL A 1 250 ? -14.301 -2.177 11.850 1.00 95.06 250 VAL A O 1
ATOM 1985 N N . LEU A 1 251 ? -14.354 -4.394 11.556 1.00 94.81 251 LEU A N 1
ATOM 1986 C CA . LEU A 1 251 ? -12.921 -4.579 11.384 1.00 94.81 251 LEU A CA 1
ATOM 1987 C C . LEU A 1 251 ? -12.643 -4.962 9.928 1.00 94.81 251 LEU A C 1
ATOM 1989 O O . LEU A 1 251 ? -13.106 -5.997 9.456 1.00 94.81 251 LEU A O 1
ATOM 1993 N N . LEU A 1 252 ? -11.870 -4.138 9.228 1.00 95.06 252 LEU A N 1
ATOM 1994 C CA . LEU A 1 252 ? -11.347 -4.419 7.897 1.00 95.06 252 LEU A CA 1
ATOM 1995 C C . LEU A 1 252 ? -9.865 -4.753 8.015 1.00 95.06 252 LEU A C 1
ATOM 1997 O O . LEU A 1 252 ? -9.089 -3.974 8.568 1.00 95.06 252 LEU A O 1
ATOM 2001 N N . VAL A 1 253 ? -9.463 -5.897 7.473 1.00 95.69 253 VAL A N 1
ATOM 2002 C CA . VAL A 1 253 ? -8.061 -6.314 7.426 1.00 95.69 253 VAL A CA 1
ATOM 2003 C C . VAL A 1 253 ? -7.652 -6.526 5.978 1.00 95.69 253 VAL A C 1
ATOM 2005 O O . VAL A 1 253 ? -8.229 -7.357 5.278 1.00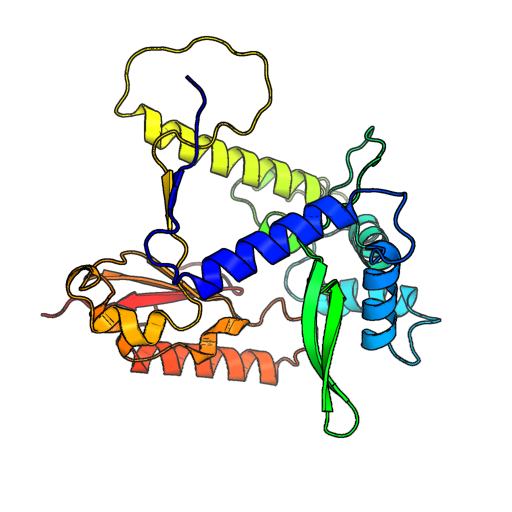 95.69 253 VAL A O 1
ATOM 2008 N N . GLU A 1 254 ? -6.645 -5.786 5.531 1.00 95.00 254 GLU A N 1
ATOM 2009 C CA . GLU A 1 254 ? -6.019 -5.967 4.224 1.00 95.00 254 GLU A CA 1
ATOM 2010 C C . GLU A 1 254 ? -5.328 -7.336 4.155 1.00 95.00 254 GLU A C 1
ATOM 2012 O O . GLU A 1 254 ? -4.524 -7.713 5.015 1.00 95.00 254 GLU A O 1
ATOM 2017 N N . LEU A 1 255 ? -5.653 -8.091 3.111 1.00 94.50 255 LEU A N 1
ATOM 2018 C CA . LEU A 1 255 ? -5.070 -9.386 2.809 1.00 94.50 255 LEU A CA 1
ATOM 2019 C C . LEU A 1 255 ? -3.822 -9.243 1.938 1.00 94.50 255 LEU A C 1
ATOM 2021 O O . LEU A 1 255 ? -3.554 -8.240 1.285 1.00 94.50 255 LEU A O 1
ATOM 2025 N N . ALA A 1 256 ? -3.067 -10.330 1.870 1.00 93.62 256 ALA A N 1
ATOM 2026 C CA . ALA A 1 256 ? -1.819 -10.431 1.129 1.00 93.62 256 ALA A CA 1
ATOM 2027 C C . ALA A 1 256 ? -1.976 -10.480 -0.408 1.00 93.62 256 ALA A C 1
ATOM 2029 O O . ALA A 1 256 ? -0.989 -10.720 -1.107 1.00 93.62 256 ALA A O 1
ATOM 2030 N N . ARG A 1 257 ? -3.182 -10.243 -0.949 1.00 92.00 257 ARG A N 1
ATOM 2031 C CA . ARG A 1 257 ? -3.498 -10.416 -2.376 1.00 92.00 257 ARG A CA 1
ATOM 2032 C C . ARG A 1 257 ? -2.510 -9.683 -3.269 1.00 92.00 257 ARG A C 1
ATOM 2034 O O . ARG A 1 257 ? -1.969 -10.272 -4.194 1.00 92.00 257 ARG A O 1
ATOM 2041 N N . PHE A 1 258 ? -2.218 -8.418 -2.999 1.00 92.50 258 PHE A N 1
ATOM 2042 C CA . PHE A 1 258 ? -1.332 -7.641 -3.865 1.00 92.50 258 PHE A CA 1
ATOM 2043 C C . PHE A 1 258 ? 0.138 -7.635 -3.436 1.00 92.50 258 PHE A C 1
ATOM 2045 O O . PHE A 1 258 ? 0.955 -6.973 -4.067 1.00 92.50 258 PHE A O 1
ATOM 2052 N N . LEU A 1 259 ? 0.520 -8.445 -2.443 1.00 92.31 259 LEU A N 1
ATOM 2053 C CA . LEU A 1 259 ? 1.924 -8.695 -2.121 1.00 92.31 259 LEU A CA 1
ATOM 2054 C C . LEU A 1 259 ? 2.495 -9.704 -3.125 1.00 92.31 259 LEU A C 1
ATOM 2056 O O . LEU A 1 259 ? 2.451 -10.921 -2.925 1.00 92.31 259 LEU A O 1
ATOM 2060 N N . LEU A 1 260 ? 2.990 -9.183 -4.251 1.00 91.44 260 LEU A N 1
ATOM 2061 C CA . LEU A 1 260 ? 3.289 -9.984 -5.444 1.00 91.44 260 LEU A CA 1
ATOM 2062 C C . LEU A 1 260 ? 4.376 -11.048 -5.240 1.00 91.44 260 LEU A C 1
ATOM 2064 O O . LEU A 1 260 ? 4.417 -12.017 -5.990 1.00 91.44 260 LEU A O 1
ATOM 2068 N N . ASP A 1 261 ? 5.238 -10.895 -4.237 1.00 90.25 261 ASP A N 1
ATOM 2069 C CA . ASP A 1 261 ? 6.332 -11.833 -3.955 1.00 90.25 261 ASP A CA 1
ATOM 2070 C C . ASP A 1 261 ? 5.930 -13.022 -3.068 1.00 90.25 261 ASP A C 1
ATOM 2072 O O . ASP A 1 261 ? 6.772 -13.864 -2.760 1.00 90.25 261 ASP A O 1
ATOM 2076 N N . LEU A 1 262 ? 4.656 -13.119 -2.679 1.00 91.88 262 LEU A N 1
ATOM 2077 C CA . LEU A 1 262 ? 4.138 -14.255 -1.918 1.00 91.88 262 LEU A CA 1
ATOM 2078 C C . LEU A 1 262 ? 3.635 -15.377 -2.828 1.00 91.88 262 LEU A C 1
ATOM 2080 O O . LEU A 1 262 ? 3.005 -15.124 -3.861 1.00 91.88 262 LEU A O 1
ATOM 2084 N N . SER A 1 263 ? 3.881 -16.621 -2.415 1.00 92.00 263 SER A N 1
ATOM 2085 C CA . SER A 1 263 ? 3.278 -17.809 -3.022 1.00 92.00 263 SER A CA 1
ATOM 2086 C C . SER A 1 263 ? 1.799 -17.946 -2.642 1.00 92.00 263 SER A C 1
ATOM 2088 O O . SER A 1 263 ? 1.347 -17.388 -1.641 1.00 92.00 263 SER A O 1
ATOM 2090 N N . ALA A 1 264 ? 1.048 -18.748 -3.403 1.00 90.69 264 ALA A N 1
ATOM 2091 C CA . ALA A 1 264 ? -0.362 -19.022 -3.108 1.00 90.69 264 ALA A CA 1
ATOM 2092 C C . ALA A 1 264 ? -0.568 -19.660 -1.717 1.00 90.69 264 ALA A C 1
ATOM 2094 O O . ALA A 1 264 ? -1.572 -19.405 -1.054 1.00 90.69 264 ALA A O 1
ATOM 2095 N N . ASP A 1 265 ? 0.392 -20.463 -1.249 1.00 94.50 265 ASP A N 1
ATOM 2096 C CA . ASP A 1 265 ? 0.340 -21.076 0.082 1.00 94.50 265 ASP A CA 1
ATOM 2097 C C . ASP A 1 265 ? 0.601 -20.058 1.193 1.00 94.50 265 ASP A C 1
ATOM 2099 O O . ASP A 1 265 ? -0.075 -20.085 2.220 1.00 94.50 265 ASP A O 1
ATOM 2103 N N . GLN A 1 266 ? 1.536 -19.126 0.978 1.00 94.81 266 GLN A N 1
ATOM 2104 C CA . GLN A 1 266 ? 1.793 -18.030 1.914 1.00 94.81 266 GLN A CA 1
ATOM 2105 C C . GLN A 1 266 ? 0.593 -17.084 2.006 1.00 94.81 266 GLN A C 1
ATOM 2107 O O . GLN A 1 266 ? 0.220 -16.678 3.103 1.00 94.81 266 GLN A O 1
ATOM 2112 N N . GLU A 1 267 ? -0.035 -16.764 0.874 1.00 93.12 267 GLU A N 1
ATOM 2113 C CA . GLU A 1 267 ? -1.247 -15.942 0.829 1.00 93.12 267 GLU A CA 1
ATOM 2114 C C . GLU A 1 267 ? -2.399 -16.607 1.595 1.00 93.12 267 GLU A C 1
ATOM 2116 O O . GLU A 1 267 ? -3.046 -15.972 2.433 1.00 93.12 267 GLU A O 1
ATOM 2121 N N . ARG A 1 268 ? -2.613 -17.910 1.373 1.00 93.12 268 ARG A N 1
ATOM 2122 C CA . ARG A 1 268 ? -3.637 -18.685 2.082 1.00 93.12 268 ARG A CA 1
ATOM 2123 C C . ARG A 1 268 ? -3.365 -18.761 3.586 1.00 93.12 268 ARG A C 1
ATOM 2125 O O . ARG A 1 268 ? -4.255 -18.446 4.371 1.00 93.12 268 ARG A O 1
ATOM 2132 N N . GLY A 1 269 ? -2.139 -19.098 3.985 1.00 95.19 269 GLY A N 1
ATOM 2133 C CA . GLY A 1 269 ? -1.750 -19.155 5.398 1.00 95.19 269 GLY A CA 1
ATOM 2134 C C . GLY A 1 269 ? -1.862 -17.797 6.102 1.00 95.19 269 GLY A C 1
ATOM 2135 O O . GLY A 1 269 ? -2.274 -17.721 7.261 1.00 95.19 269 GLY A O 1
ATOM 2136 N N . PHE A 1 270 ? -1.571 -16.700 5.394 1.00 95.44 270 PHE A N 1
ATOM 2137 C CA . PHE A 1 270 ? -1.792 -15.352 5.914 1.00 95.44 270 PHE A CA 1
ATOM 2138 C C . PHE A 1 270 ? -3.280 -15.075 6.151 1.00 95.44 270 PHE A C 1
ATOM 2140 O O . PHE A 1 270 ? -3.649 -14.599 7.224 1.00 95.44 270 PHE A O 1
ATOM 2147 N N . LYS A 1 271 ? -4.150 -15.432 5.198 1.00 94.31 271 LYS A N 1
ATOM 2148 C CA . LYS A 1 271 ? -5.606 -15.294 5.356 1.00 94.31 271 LYS A CA 1
ATOM 2149 C C . LYS A 1 271 ? -6.129 -16.091 6.554 1.00 94.31 271 LYS A C 1
ATOM 2151 O O . LYS A 1 271 ? -6.916 -15.564 7.335 1.00 94.31 271 LYS A O 1
ATOM 2156 N N . GLU A 1 272 ? -5.677 -17.330 6.730 1.00 94.12 272 GLU A N 1
ATOM 2157 C CA . GLU A 1 272 ? -6.038 -18.164 7.886 1.00 94.12 272 GLU A CA 1
ATOM 2158 C C . GLU A 1 272 ? -5.589 -17.528 9.208 1.00 94.12 272 GLU A C 1
ATOM 2160 O O . GLU A 1 272 ? -6.365 -17.471 10.162 1.00 94.12 272 GLU A O 1
ATOM 2165 N N . THR A 1 273 ? -4.373 -16.975 9.240 1.00 94.62 273 THR A N 1
ATOM 2166 C CA . THR A 1 273 ? -3.833 -16.258 10.405 1.00 94.62 273 THR A CA 1
ATOM 2167 C C . THR A 1 273 ? -4.675 -15.030 10.749 1.00 94.62 273 THR A C 1
ATOM 2169 O O . THR A 1 273 ? -5.005 -14.822 11.914 1.00 94.62 273 THR A O 1
ATOM 2172 N N . VAL A 1 274 ? -5.071 -14.241 9.745 1.00 95.00 274 VAL A N 1
ATOM 2173 C CA . VAL A 1 274 ? -5.942 -13.069 9.923 1.00 95.00 274 VAL A CA 1
ATOM 2174 C C . VAL A 1 274 ? -7.299 -13.477 10.493 1.00 95.00 274 VAL A C 1
ATOM 2176 O O . VAL A 1 274 ? -7.750 -12.894 11.477 1.00 95.00 274 VAL A O 1
ATOM 2179 N N . VAL A 1 275 ? -7.933 -14.507 9.925 1.00 93.62 275 VAL A N 1
ATOM 2180 C CA . VAL A 1 275 ? -9.233 -15.002 10.406 1.00 93.62 275 VAL A CA 1
ATOM 2181 C C . VAL A 1 275 ? -9.126 -15.535 11.836 1.00 93.62 275 VAL A C 1
ATOM 2183 O O . VAL A 1 275 ? -9.986 -15.237 12.664 1.00 93.62 275 VAL A O 1
ATOM 2186 N N . GLY A 1 276 ? -8.075 -16.296 12.149 1.00 93.12 276 GLY A N 1
ATOM 2187 C CA . GLY A 1 276 ? -7.822 -16.795 13.500 1.00 93.12 276 GLY A CA 1
ATOM 2188 C C . GLY A 1 276 ? -7.592 -15.668 14.509 1.00 93.12 276 GLY A C 1
ATOM 2189 O O . GLY A 1 276 ? -8.193 -15.676 15.582 1.00 93.12 276 GLY A O 1
ATOM 2190 N N . GLY A 1 277 ? -6.780 -14.669 14.148 1.00 93.00 277 GLY A N 1
ATOM 2191 C CA . GLY A 1 277 ? -6.491 -13.504 14.986 1.00 93.00 277 GLY A CA 1
ATOM 2192 C C . GLY A 1 277 ? -7.717 -12.628 15.245 1.00 93.00 277 GLY A C 1
ATOM 2193 O O . GLY A 1 277 ? -7.943 -12.216 16.380 1.00 93.00 277 GLY A O 1
ATOM 2194 N N . ALA A 1 278 ? -8.548 -12.392 14.225 1.00 93.50 278 ALA A N 1
ATOM 2195 C CA . ALA A 1 278 ? -9.794 -11.637 14.367 1.00 93.50 278 ALA A CA 1
ATOM 2196 C C . ALA A 1 278 ? -10.795 -12.353 15.290 1.00 93.50 278 ALA A C 1
ATOM 2198 O O . ALA A 1 278 ? -11.329 -11.736 16.211 1.00 93.50 278 ALA A O 1
ATOM 2199 N N . LYS A 1 279 ? -10.969 -13.673 15.123 1.00 92.25 279 LYS A N 1
ATOM 2200 C CA . LYS A 1 279 ? -11.813 -14.487 16.014 1.00 92.25 279 LYS A CA 1
ATOM 2201 C C . LYS A 1 279 ? -11.313 -14.478 17.455 1.00 92.25 279 LYS A C 1
ATOM 2203 O O . LYS A 1 279 ? -12.101 -14.312 18.378 1.00 92.25 279 LYS A O 1
ATOM 2208 N N . ALA A 1 280 ? -10.002 -14.609 17.658 1.00 90.25 280 ALA A N 1
ATOM 2209 C CA . ALA A 1 280 ? -9.398 -14.517 18.987 1.00 90.25 280 ALA A CA 1
ATOM 2210 C C . ALA A 1 280 ? -9.586 -13.130 19.634 1.00 90.25 280 ALA A C 1
ATOM 2212 O O . ALA A 1 280 ? -9.559 -13.014 20.857 1.00 90.25 280 ALA A O 1
ATOM 2213 N N . ALA A 1 281 ? -9.794 -12.088 18.825 1.00 90.12 281 ALA A N 1
ATOM 2214 C CA . ALA A 1 281 ? -10.126 -10.737 19.266 1.00 90.12 281 ALA A CA 1
ATOM 2215 C C . ALA A 1 281 ? -11.643 -10.487 19.422 1.00 90.12 281 ALA A C 1
ATOM 2217 O O . ALA A 1 281 ? -12.033 -9.347 19.656 1.00 90.12 281 ALA A O 1
ATOM 2218 N N . GLY A 1 282 ? -12.492 -11.515 19.293 1.00 90.75 282 GLY A N 1
ATOM 2219 C CA . GLY A 1 282 ? -13.946 -11.410 19.473 1.00 90.75 282 GLY A CA 1
ATOM 2220 C C . GLY A 1 282 ? -14.717 -10.914 18.246 1.00 90.75 282 GLY A C 1
ATOM 2221 O O . GLY A 1 282 ? -15.868 -10.510 18.381 1.00 90.75 282 GLY A O 1
ATOM 2222 N N . PHE A 1 283 ? -14.099 -10.914 17.063 1.00 93.25 283 PHE A N 1
ATOM 2223 C CA . PHE A 1 283 ? -14.752 -10.505 15.822 1.00 93.25 283 PHE A CA 1
ATOM 2224 C C . PHE A 1 283 ? -15.175 -11.713 14.990 1.00 93.25 283 PHE A C 1
ATOM 2226 O O . PHE A 1 283 ? -14.372 -12.612 14.718 1.00 93.25 283 PHE A O 1
ATOM 2233 N N . ASP A 1 284 ? -16.409 -11.677 14.500 1.00 92.69 284 ASP A N 1
ATOM 2234 C CA . ASP A 1 284 ? -16.942 -12.703 13.614 1.00 92.69 284 ASP A CA 1
ATOM 2235 C C . ASP A 1 284 ? -16.776 -12.315 12.143 1.00 92.69 284 ASP A C 1
ATOM 2237 O O . ASP A 1 284 ? -16.978 -11.154 11.780 1.00 92.69 284 ASP A O 1
ATOM 2241 N N . PRO A 1 285 ? -16.401 -13.266 11.268 1.00 92.50 285 PRO A N 1
ATOM 2242 C CA . PRO A 1 285 ? -16.240 -12.993 9.849 1.00 92.50 285 PRO A CA 1
ATOM 2243 C C . PRO A 1 285 ? -17.581 -12.624 9.216 1.00 92.50 285 PRO A C 1
ATOM 2245 O O . PRO A 1 285 ? -18.554 -13.371 9.306 1.00 92.50 285 PRO A O 1
ATOM 2248 N N . TRP A 1 286 ? -17.598 -11.505 8.499 1.00 89.94 286 TRP A N 1
ATOM 2249 C CA . TRP A 1 286 ? -18.725 -11.087 7.682 1.00 89.94 286 TRP A CA 1
ATOM 2250 C C . TRP A 1 286 ? -18.350 -11.247 6.212 1.00 89.94 286 TRP A C 1
ATOM 2252 O O . TRP A 1 286 ? -17.415 -10.620 5.719 1.00 89.94 286 TRP A O 1
ATOM 2262 N N . THR A 1 287 ? -19.067 -12.124 5.510 1.00 80.69 287 THR A N 1
ATOM 2263 C CA . THR A 1 287 ? -18.830 -12.366 4.083 1.00 80.69 287 THR A CA 1
ATOM 2264 C C . THR A 1 287 ? -19.969 -11.726 3.292 1.00 80.69 287 THR A C 1
ATOM 2266 O O . THR A 1 287 ? -21.095 -12.225 3.372 1.00 80.69 287 THR A O 1
ATOM 2269 N N . PRO A 1 288 ? -19.730 -10.621 2.564 1.00 78.25 288 PRO A N 1
ATOM 2270 C CA . PRO A 1 288 ? -20.737 -10.067 1.668 1.00 78.25 288 PRO A CA 1
ATOM 2271 C C . PRO A 1 288 ? -20.989 -11.015 0.483 1.00 78.25 288 PRO A C 1
ATOM 2273 O O . PRO A 1 288 ? -20.218 -11.942 0.233 1.00 78.25 288 PRO A O 1
ATOM 2276 N N . SER A 1 289 ? -22.077 -10.779 -0.255 1.00 74.94 289 SER A N 1
ATOM 2277 C CA . SER A 1 289 ? -22.460 -11.588 -1.425 1.00 74.94 289 SER A CA 1
ATOM 2278 C C . SER A 1 289 ? -21.402 -11.603 -2.531 1.00 74.94 289 SER A C 1
ATOM 2280 O O . SER A 1 289 ? -21.307 -12.583 -3.262 1.00 74.94 289 SER A O 1
ATOM 2282 N N . ASP A 1 290 ? -20.619 -10.529 -2.634 1.00 73.81 290 ASP A N 1
ATOM 2283 C CA . ASP A 1 290 ? -19.456 -10.415 -3.510 1.00 73.81 290 ASP A CA 1
ATOM 2284 C C . ASP A 1 290 ? -18.233 -10.057 -2.645 1.00 73.81 290 ASP A C 1
ATOM 2286 O O . ASP A 1 290 ? -18.060 -8.893 -2.270 1.00 73.81 290 ASP A O 1
ATOM 2290 N N . PRO A 1 291 ? -17.468 -11.058 -2.174 1.00 74.81 291 PRO A N 1
ATOM 2291 C CA . PRO A 1 291 ? -16.370 -10.830 -1.250 1.00 74.81 291 PRO A CA 1
ATOM 2292 C C . PRO A 1 291 ? -15.168 -10.215 -1.963 1.00 74.81 291 PRO A C 1
ATOM 2294 O O . PRO A 1 291 ? -14.583 -10.830 -2.854 1.00 74.81 291 PRO A O 1
ATOM 2297 N N . ASP A 1 292 ? -14.750 -9.040 -1.492 1.00 80.62 292 ASP A N 1
ATOM 2298 C CA . ASP A 1 292 ? -13.494 -8.418 -1.902 1.00 80.62 292 ASP A CA 1
ATOM 2299 C C . ASP A 1 292 ? -12.325 -9.377 -1.602 1.00 80.62 292 ASP A C 1
ATOM 2301 O O . ASP A 1 292 ? -12.102 -9.762 -0.450 1.00 80.62 292 ASP A O 1
ATOM 2305 N N . PRO A 1 293 ? -11.557 -9.808 -2.613 1.00 82.88 293 PRO A N 1
ATOM 2306 C CA . PRO A 1 293 ? -10.458 -10.730 -2.390 1.00 82.88 293 PRO A CA 1
ATOM 2307 C C . PRO A 1 293 ? -9.224 -10.064 -1.756 1.00 82.88 293 PRO A C 1
ATOM 2309 O O . PRO A 1 293 ? -8.304 -10.776 -1.345 1.00 82.88 293 PRO A O 1
ATOM 2312 N N . ALA A 1 294 ? -9.160 -8.732 -1.709 1.00 89.44 294 ALA A N 1
ATOM 2313 C CA . ALA A 1 294 ? -8.080 -7.955 -1.112 1.00 89.44 294 ALA A CA 1
ATOM 2314 C C . ALA A 1 294 ? -8.314 -7.627 0.369 1.00 89.44 294 ALA A C 1
ATOM 2316 O O . ALA A 1 294 ? -7.345 -7.322 1.060 1.00 89.44 294 ALA A O 1
ATOM 2317 N N . HIS A 1 295 ? -9.541 -7.744 0.882 1.00 92.50 295 HIS A N 1
ATOM 2318 C CA . HIS A 1 295 ? -9.860 -7.436 2.277 1.00 92.50 295 HIS A CA 1
ATOM 2319 C C . HIS A 1 295 ? -10.699 -8.533 2.933 1.00 92.50 295 HIS A C 1
ATOM 2321 O O . HIS A 1 295 ? -11.600 -9.113 2.339 1.00 92.50 295 HIS A O 1
ATOM 2327 N N . ALA A 1 296 ? -10.428 -8.801 4.207 1.00 94.25 296 ALA A N 1
ATOM 2328 C CA . ALA A 1 296 ? -11.313 -9.573 5.065 1.00 94.25 296 ALA A CA 1
ATOM 2329 C C . ALA A 1 296 ? -12.082 -8.617 5.978 1.00 94.25 296 ALA A C 1
ATOM 2331 O O . ALA A 1 296 ? -11.492 -7.709 6.567 1.00 94.25 296 ALA A O 1
ATOM 2332 N N . ILE A 1 297 ? -13.391 -8.828 6.093 1.00 94.88 297 ILE A N 1
ATOM 2333 C CA . ILE A 1 297 ? -14.272 -7.981 6.893 1.00 94.88 297 ILE A CA 1
ATOM 2334 C C . ILE A 1 297 ? -14.838 -8.807 8.043 1.00 94.88 297 ILE A C 1
ATOM 2336 O O . ILE A 1 297 ? -15.239 -9.959 7.872 1.00 94.88 297 ILE A O 1
ATOM 2340 N N . PHE A 1 298 ? -14.853 -8.208 9.225 1.00 94.31 298 PHE A N 1
ATOM 2341 C CA . PHE A 1 298 ? -15.358 -8.812 10.442 1.00 94.31 298 PHE A CA 1
ATOM 2342 C C . PHE A 1 298 ? -16.223 -7.811 11.203 1.00 94.31 298 PHE A C 1
ATOM 2344 O O . PHE A 1 298 ? -16.062 -6.598 11.063 1.00 94.31 298 PHE A O 1
ATOM 2351 N N . THR A 1 299 ? -17.123 -8.315 12.034 1.00 94.62 299 THR A N 1
ATOM 2352 C CA . THR A 1 299 ? -18.000 -7.506 12.883 1.00 94.62 299 THR A CA 1
ATOM 2353 C C . THR A 1 299 ? -17.845 -7.927 14.329 1.00 94.62 299 THR A C 1
ATOM 2355 O O . THR A 1 299 ? -17.817 -9.122 14.625 1.00 94.62 299 THR A O 1
ATOM 2358 N N . LEU A 1 300 ? -17.753 -6.954 15.232 1.00 91.81 300 LEU A N 1
ATOM 2359 C CA . LEU A 1 300 ? -17.760 -7.231 16.659 1.00 91.81 300 LEU A CA 1
ATOM 2360 C C . LEU A 1 300 ? -19.179 -7.607 17.084 1.00 91.81 300 LEU A C 1
ATOM 2362 O O . LEU A 1 300 ? -20.091 -6.782 16.975 1.00 91.81 300 LEU A O 1
ATOM 2366 N N . THR A 1 301 ? -19.367 -8.833 17.569 1.00 78.94 301 THR A N 1
ATOM 2367 C CA . THR A 1 301 ? -20.647 -9.254 18.146 1.00 78.94 301 THR A CA 1
ATOM 2368 C C . THR A 1 301 ? -21.032 -8.315 19.287 1.00 78.94 301 THR A C 1
ATOM 2370 O O . THR A 1 301 ? -20.201 -8.076 20.166 1.00 78.94 301 THR A O 1
ATOM 2373 N N . PRO A 1 302 ? -22.257 -7.761 19.290 1.00 70.25 302 PRO A N 1
ATOM 2374 C CA . PRO A 1 302 ? -22.761 -7.032 20.444 1.00 70.25 302 PRO A CA 1
ATOM 2375 C C . PRO A 1 302 ? -22.750 -7.958 21.663 1.00 70.25 302 PRO A C 1
ATOM 2377 O O . PRO A 1 302 ? -23.158 -9.116 21.541 1.00 70.25 302 PRO A O 1
ATOM 2380 N N . ASP A 1 303 ? -22.297 -7.461 22.816 1.00 61.91 303 ASP A N 1
ATOM 2381 C CA . ASP A 1 303 ? -22.536 -8.173 24.072 1.00 61.91 303 ASP A CA 1
ATOM 2382 C C . ASP A 1 303 ? -24.063 -8.336 24.256 1.00 61.91 303 ASP A C 1
ATOM 2384 O O . ASP A 1 303 ? -24.804 -7.392 23.950 1.00 61.91 303 ASP A O 1
ATOM 2388 N N . PRO A 1 304 ? -24.537 -9.526 24.670 1.00 47.75 304 PRO A N 1
ATOM 2389 C CA . PRO A 1 304 ? -25.961 -9.818 24.835 1.00 47.75 304 PRO A CA 1
ATOM 2390 C C . PRO A 1 304 ? -26.644 -8.982 25.925 1.00 47.75 304 PRO A C 1
ATOM 2392 O O . PRO A 1 304 ? -25.972 -8.593 26.908 1.00 47.75 304 PRO A O 1
#

Sequence (304 aa):
MSTWCLIQNLFLQFRERDELVRIFRFWVQSCTPEGSGSVSITRAWDARVRQHLGTRYDARRGCFDWDLAMKLHHRGGGVISRQQYLAWRETGLAFQMREGIYQTTNTTLLSTRILTHRGDKVAVPGYWGDIVSSPYLCFGVETPDQSLLQTKNGVHVKTAQEVSLANVQALVQSLSSRGRQEAEETLAHTSTPGLLLPSRVSVTFLPLD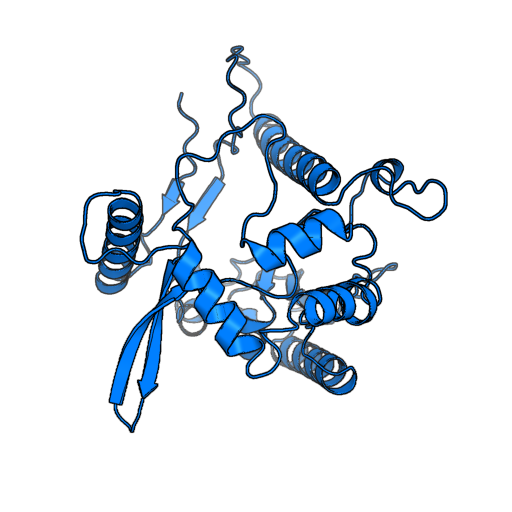SLSRLPDQKFFSHFFHCVYLSASLAHLLGSPLQRICAPGAVLLVELARFLLDLSADQERGFKETVVGGAKAAGFDPWTPSDPDPAHAIFTLTPDP

Foldseek 3Di:
DDQDQAEAAPQPDPVVVVVVVVLVVLQVVLFDPPDPDRDDQQVLLLVVLCVVCPVCSVVVLVVQVCLVPPFQVVLQNQLADPVQSSVCLNGVDHLDDPPDDPPTDRCNQWDWDFDQDPNDTDTDTGGDDDNRLDPLVVFQRDDPPCVQQDDDPSHGPHHSSRRSVVRVVVVLVVQQVVLPVVDDDDDDDDPDPDSNHHSPHHHYDHDPPCLVVLLVDPVQFQPAQEAEAELVRLVVQAQSVLRRHHAFRKYKYFFCSSVRPDDPVRRVVSVVSSQVSNVNNQWAWDAPPDRDPGITMTTRHGDD

pLDDT: mean 83.78, std 15.67, range [32.5, 97.62]

Organism: Merluccius polli (NCBI:txid89951)